Protein AF-A0A7X9UK54-F1 (afdb_monomer_lite)

pLDDT: mean 81.92, std 9.59, range [40.41, 93.5]

Secondary structure (DSSP, 8-state):
--TT-HHHHHHHHHHHHIIIIIS-HHHHT--HHHHHHHHHHHHHHHHHHHHHHHHHHHHHHH-----HHHHHHHHHHHHHHHHHHHHHHHHHHHHHHHH-STTGGG--S-TTS--HHHHHHHHHHHHHHHHHHTT--GGGHHHHHHHHHHHHHHHHHHHHHHHHHHHHHHHHHHHHHHTTT--TT-HHHHHHHHHHHHHHHHHHHHHHHHHHHHHTHHHHHHHHHHHHHHHHHTS---

Structure (mmCIF, N/CA/C/O backbone):
data_AF-A0A7X9UK54-F1
#
_entry.id   AF-A0A7X9UK54-F1
#
loop_
_atom_site.group_PDB
_atom_site.id
_atom_site.type_symbol
_atom_site.label_atom_id
_atom_site.label_alt_id
_atom_site.label_comp_id
_atom_site.label_asym_id
_atom_site.label_entity_id
_atom_site.label_seq_id
_atom_site.pdbx_PDB_ins_code
_atom_site.Cartn_x
_atom_site.Cartn_y
_atom_site.Cartn_z
_atom_site.occupancy
_atom_site.B_iso_or_equiv
_atom_site.auth_seq_id
_atom_site.auth_comp_id
_atom_site.auth_asym_id
_atom_site.auth_atom_id
_atom_site.pdbx_PDB_model_num
ATOM 1 N N . MET A 1 1 ? -28.550 -16.856 11.536 1.00 41.31 1 MET A N 1
ATOM 2 C CA . MET A 1 1 ? -29.271 -15.587 11.774 1.00 41.31 1 MET A CA 1
ATOM 3 C C . MET A 1 1 ? -28.917 -14.644 10.618 1.00 41.31 1 MET A C 1
ATOM 5 O O . MET A 1 1 ? -27.768 -14.648 10.208 1.00 41.31 1 MET A O 1
ATOM 9 N N . TYR A 1 2 ? -29.916 -14.026 9.977 1.00 40.41 2 TYR A N 1
ATOM 10 C CA . TYR A 1 2 ? -29.939 -13.382 8.641 1.00 40.41 2 TYR A CA 1
ATOM 11 C C . TYR A 1 2 ? -28.612 -12.881 8.009 1.00 40.41 2 TYR A C 1
ATOM 13 O O . TYR A 1 2 ? -28.306 -11.696 8.053 1.00 40.41 2 TYR A O 1
ATOM 21 N N . ARG A 1 3 ? -27.905 -13.753 7.268 1.00 49.91 3 ARG A N 1
ATOM 22 C CA . ARG A 1 3 ? -26.695 -13.428 6.466 1.00 49.91 3 ARG A CA 1
ATOM 23 C C . ARG A 1 3 ? -26.946 -12.590 5.192 1.00 49.91 3 ARG A C 1
ATOM 25 O O . ARG A 1 3 ? -26.022 -12.363 4.416 1.00 49.91 3 ARG A O 1
ATOM 32 N N . HIS A 1 4 ? -28.186 -12.154 4.957 1.00 56.53 4 HIS A N 1
ATOM 33 C CA . HIS A 1 4 ? -28.612 -11.485 3.718 1.00 56.53 4 HIS A CA 1
ATOM 34 C C . HIS A 1 4 ? -29.601 -10.329 3.943 1.00 56.53 4 HIS A C 1
ATOM 36 O O . HIS A 1 4 ? -30.290 -9.926 3.007 1.00 56.53 4 HIS A O 1
ATOM 42 N N . SER A 1 5 ? -29.715 -9.794 5.163 1.00 72.00 5 SER A N 1
ATOM 43 C CA . SER A 1 5 ? -30.565 -8.617 5.364 1.00 72.00 5 SER A CA 1
ATOM 44 C C . SER A 1 5 ? -29.918 -7.383 4.724 1.00 72.00 5 SER A C 1
ATOM 46 O O . SER A 1 5 ? -28.695 -7.226 4.705 1.00 72.00 5 SER A O 1
ATOM 48 N N . VAL A 1 6 ? -30.745 -6.472 4.210 1.00 77.19 6 VAL A N 1
ATOM 49 C CA . VAL A 1 6 ? -30.287 -5.180 3.666 1.00 77.19 6 VAL A CA 1
ATOM 50 C C . VAL A 1 6 ? -29.479 -4.398 4.712 1.00 77.19 6 VAL A C 1
ATOM 52 O O . VAL A 1 6 ? -28.533 -3.694 4.369 1.00 77.19 6 VAL A O 1
ATOM 55 N N . GLN A 1 7 ? -29.813 -4.563 5.994 1.00 79.38 7 GLN A N 1
ATOM 56 C CA . GLN A 1 7 ? -29.104 -3.944 7.113 1.00 79.38 7 GLN A CA 1
ATOM 57 C C . GLN A 1 7 ? -27.669 -4.466 7.256 1.00 79.38 7 GLN A C 1
ATOM 59 O O . GLN A 1 7 ? -26.757 -3.660 7.410 1.00 79.38 7 GLN A O 1
ATOM 64 N N . ASP A 1 8 ? -27.445 -5.776 7.119 1.00 79.19 8 ASP A N 1
ATOM 65 C CA . ASP A 1 8 ? -26.104 -6.374 7.177 1.00 79.19 8 ASP A CA 1
ATOM 66 C C . ASP A 1 8 ? -25.226 -5.909 5.999 1.00 79.19 8 ASP A C 1
ATOM 68 O O . ASP A 1 8 ? -24.064 -5.536 6.168 1.00 79.19 8 ASP A O 1
ATOM 72 N N . GLN A 1 9 ? -25.795 -5.819 4.792 1.00 83.75 9 GLN A N 1
ATOM 73 C CA . GLN A 1 9 ? -25.072 -5.258 3.643 1.00 83.75 9 GLN A CA 1
ATOM 74 C C . GLN A 1 9 ? -24.749 -3.769 3.817 1.00 83.75 9 GLN A C 1
ATOM 76 O O . GLN A 1 9 ? -23.658 -3.326 3.444 1.00 83.75 9 GLN A O 1
ATOM 81 N N . LYS A 1 10 ? -25.676 -2.995 4.392 1.00 86.25 10 LYS A N 1
ATOM 82 C CA . LYS A 1 10 ? -25.471 -1.573 4.679 1.00 86.25 10 LYS A CA 1
ATOM 83 C C . LYS A 1 10 ? -24.355 -1.377 5.705 1.00 86.25 10 LYS A C 1
ATOM 85 O O . LYS A 1 10 ? -23.446 -0.595 5.444 1.00 86.25 10 LYS A O 1
ATOM 90 N N . LEU A 1 11 ? -24.362 -2.156 6.786 1.00 87.50 11 LEU A N 1
ATOM 91 C CA . LEU A 1 11 ? -23.310 -2.162 7.802 1.00 87.50 11 LEU A CA 1
ATOM 92 C C . LEU A 1 11 ? -21.941 -2.475 7.188 1.00 87.50 11 LEU A C 1
ATOM 94 O O . LEU A 1 11 ? -20.978 -1.737 7.387 1.00 87.50 11 LEU A O 1
ATOM 98 N N . LYS A 1 12 ? -21.858 -3.535 6.374 1.00 87.94 12 LYS A N 1
ATOM 99 C CA . LYS A 1 12 ? -20.608 -3.927 5.711 1.00 87.94 12 LYS A CA 1
ATOM 100 C C . LYS A 1 12 ? -20.056 -2.832 4.798 1.00 87.94 12 LYS A C 1
ATOM 102 O O . LYS A 1 12 ? -18.840 -2.637 4.710 1.00 87.94 12 LYS A O 1
ATOM 107 N N . LYS A 1 13 ? -20.946 -2.125 4.098 1.00 89.69 13 LYS A N 1
ATOM 108 C CA . LYS A 1 13 ? -20.587 -0.994 3.239 1.00 89.69 13 LYS A CA 1
ATOM 109 C C . LYS A 1 13 ? -20.117 0.209 4.058 1.00 89.69 13 LYS A C 1
ATOM 111 O O . LYS A 1 13 ? -19.127 0.831 3.688 1.00 89.69 13 LYS A O 1
ATOM 116 N N . GLU A 1 14 ? -20.789 0.519 5.162 1.00 90.38 14 GLU A N 1
ATOM 117 C CA . GLU A 1 14 ? -20.420 1.632 6.044 1.00 90.38 14 GLU A CA 1
ATOM 118 C C . GLU A 1 14 ? -19.070 1.398 6.730 1.00 90.38 14 GLU A C 1
ATOM 120 O O . GLU A 1 14 ? -18.219 2.282 6.695 1.00 90.38 14 GLU A O 1
ATOM 125 N N . LEU A 1 15 ? -18.803 0.189 7.234 1.00 90.00 15 LEU A N 1
ATOM 126 C CA . LEU A 1 15 ? -17.490 -0.165 7.788 1.00 90.00 15 LEU A CA 1
ATOM 127 C C . LEU A 1 15 ? -16.367 -0.015 6.755 1.00 90.00 15 LEU A C 1
ATOM 129 O O . LEU A 1 15 ? -15.301 0.521 7.059 1.00 90.00 15 LEU A O 1
ATOM 133 N N . TYR A 1 16 ? -16.609 -0.449 5.514 1.00 90.38 16 TYR A N 1
ATOM 134 C CA . TYR A 1 16 ? -15.643 -0.274 4.430 1.00 90.38 16 TYR A CA 1
ATOM 135 C C . TYR A 1 16 ? -15.375 1.208 4.147 1.00 90.38 16 TYR A C 1
ATOM 137 O O . TYR A 1 16 ? -14.219 1.615 4.021 1.00 90.38 16 TYR A O 1
ATOM 145 N N . LYS A 1 17 ? -16.437 2.016 4.095 1.00 90.56 17 LYS A N 1
ATOM 146 C CA . LYS A 1 17 ? -16.351 3.459 3.878 1.00 90.56 17 LYS A CA 1
ATOM 147 C C . LYS A 1 17 ? -15.541 4.151 4.977 1.00 90.56 17 LYS A C 1
ATOM 149 O O . LYS A 1 17 ? -14.597 4.874 4.666 1.00 90.56 17 LYS A O 1
ATOM 154 N N . ILE A 1 18 ? -15.830 3.859 6.245 1.00 90.00 18 ILE A N 1
ATOM 155 C CA . ILE A 1 18 ? -15.109 4.433 7.389 1.00 90.00 18 ILE A CA 1
ATOM 156 C C . ILE A 1 18 ? -13.609 4.141 7.270 1.00 90.00 18 ILE A C 1
ATOM 158 O O . ILE A 1 18 ? -12.784 5.050 7.333 1.00 90.00 18 ILE A O 1
ATOM 162 N N . CYS A 1 19 ? -13.229 2.883 7.031 1.00 87.06 19 CYS A N 1
ATOM 163 C CA . CYS A 1 19 ? -11.818 2.508 6.995 1.00 87.06 19 CYS A CA 1
ATOM 164 C C . CYS A 1 19 ? -11.064 3.013 5.756 1.00 87.06 19 CYS A C 1
ATOM 166 O O . CYS A 1 19 ? -9.884 3.348 5.874 1.00 87.06 19 CYS A O 1
ATOM 168 N N . PHE A 1 20 ? -11.694 3.040 4.577 1.00 87.50 20 PHE A N 1
ATOM 169 C CA . PHE A 1 20 ? -10.975 3.206 3.305 1.00 87.50 20 PHE A CA 1
ATOM 170 C C . PHE A 1 20 ? -11.360 4.441 2.486 1.00 87.50 20 PHE A C 1
ATOM 172 O O . PHE A 1 20 ? -10.602 4.796 1.586 1.00 87.50 20 PHE A O 1
ATOM 179 N N . GLU A 1 21 ? -12.461 5.120 2.805 1.00 85.12 21 GLU A N 1
ATOM 180 C CA . GLU A 1 21 ? -12.861 6.387 2.171 1.00 85.12 21 GLU A CA 1
ATOM 181 C C . GLU A 1 21 ? -12.714 7.567 3.143 1.00 85.12 21 GLU A C 1
ATOM 183 O O . GLU A 1 21 ? -12.146 8.597 2.782 1.00 85.12 21 GLU A O 1
ATOM 188 N N . ASP A 1 22 ? -13.143 7.407 4.398 1.00 85.12 22 ASP A N 1
ATOM 189 C CA . ASP A 1 22 ? -13.098 8.490 5.388 1.00 85.12 22 ASP A CA 1
ATOM 190 C C . ASP A 1 22 ? -11.721 8.564 6.083 1.00 85.12 22 ASP A C 1
ATOM 192 O O . ASP A 1 22 ? -11.147 9.646 6.264 1.00 85.12 22 ASP A O 1
ATOM 196 N N . VAL A 1 23 ? -11.137 7.406 6.420 1.00 84.44 23 VAL A N 1
ATOM 197 C CA . VAL A 1 23 ? -9.811 7.266 7.060 1.00 84.44 23 VAL A CA 1
ATOM 198 C C . VAL A 1 23 ? -8.757 6.850 6.040 1.00 84.44 23 VAL A C 1
ATOM 200 O O . VAL A 1 23 ? -8.176 5.758 6.081 1.00 84.44 23 VAL A O 1
ATOM 203 N N . THR A 1 24 ? -8.485 7.744 5.093 1.00 82.69 24 THR A N 1
ATOM 204 C CA . THR A 1 24 ? -7.372 7.560 4.158 1.00 82.69 24 THR A CA 1
ATOM 205 C C . THR A 1 24 ? -6.062 8.093 4.728 1.00 82.69 24 THR A C 1
ATOM 207 O O . THR A 1 24 ? -6.028 8.961 5.604 1.00 82.69 24 THR A O 1
ATOM 210 N N . LEU A 1 25 ? -4.952 7.585 4.187 1.00 82.62 25 LEU A N 1
ATOM 211 C CA . LEU A 1 25 ? -3.613 8.052 4.535 1.00 82.62 25 LEU A CA 1
ATOM 212 C C . LEU A 1 25 ? -3.461 9.558 4.268 1.00 82.62 25 LEU A C 1
ATOM 214 O O . LEU A 1 25 ? -2.943 10.282 5.117 1.00 82.62 25 LEU A O 1
ATOM 218 N N . GLN A 1 26 ? -3.973 10.026 3.128 1.00 80.56 26 GLN A N 1
ATOM 219 C CA . GLN A 1 26 ? -3.946 11.435 2.741 1.00 80.56 26 GLN A CA 1
ATOM 220 C C . GLN A 1 26 ? -4.772 12.309 3.689 1.00 80.56 26 GLN A C 1
ATOM 222 O O . GLN A 1 26 ? -4.314 13.375 4.081 1.00 80.56 26 GLN A O 1
ATOM 227 N N . ASN A 1 27 ? -5.943 11.837 4.122 1.00 82.50 27 ASN A N 1
ATOM 228 C CA . ASN A 1 27 ? -6.835 12.629 4.970 1.00 82.50 27 ASN A CA 1
ATOM 229 C C . ASN A 1 27 ? -6.379 12.700 6.434 1.00 82.50 27 ASN A C 1
ATOM 231 O O . ASN A 1 27 ? -6.688 13.676 7.117 1.00 82.50 27 ASN A O 1
ATOM 235 N N . LYS A 1 28 ? -5.709 11.657 6.945 1.00 86.75 28 LYS A N 1
ATOM 236 C CA . LYS A 1 28 ? -5.426 11.517 8.387 1.00 86.75 28 LYS A CA 1
ATOM 237 C C . LYS A 1 28 ? -3.955 11.595 8.765 1.00 86.75 28 LYS A C 1
ATOM 239 O O . LYS A 1 28 ? -3.649 12.059 9.858 1.00 86.75 28 LYS A O 1
ATOM 244 N N . LEU A 1 29 ? -3.043 11.146 7.903 1.00 85.00 29 LEU A N 1
ATOM 245 C CA . LEU A 1 29 ? -1.609 11.148 8.213 1.00 85.00 29 LEU A CA 1
ATOM 246 C C . LEU A 1 29 ? -0.837 12.255 7.496 1.00 85.00 29 LEU A C 1
ATOM 248 O O . LEU A 1 29 ? 0.227 12.657 7.976 1.00 85.00 29 LEU A O 1
ATOM 252 N N . LEU A 1 30 ? -1.327 12.740 6.355 1.00 86.94 30 LEU A N 1
ATOM 253 C CA . LEU A 1 30 ? -0.664 13.799 5.603 1.00 86.94 30 LEU A CA 1
ATOM 254 C C . LEU A 1 30 ? -1.286 15.152 5.940 1.00 86.94 30 LEU A C 1
ATOM 256 O O . LEU A 1 30 ? -2.483 15.375 5.806 1.00 86.94 30 LEU A O 1
ATOM 260 N N . ASN A 1 31 ? -0.444 16.097 6.354 1.00 88.31 31 ASN A N 1
ATOM 261 C CA . ASN A 1 31 ? -0.850 17.496 6.403 1.00 88.31 31 ASN A CA 1
ATOM 262 C C . ASN A 1 31 ? -0.785 18.106 4.984 1.00 88.31 31 ASN A C 1
ATOM 264 O O . ASN A 1 31 ? -0.240 17.510 4.048 1.00 88.31 31 ASN A O 1
ATOM 268 N N . LYS A 1 32 ? -1.282 19.343 4.820 1.00 88.06 32 LYS A N 1
ATOM 269 C CA . LYS A 1 32 ? -1.225 20.053 3.527 1.00 88.06 32 LYS A CA 1
ATOM 270 C C . LYS A 1 32 ? 0.193 20.081 2.940 1.00 88.06 32 LYS A C 1
ATOM 272 O O . LYS A 1 32 ? 0.362 19.844 1.753 1.00 88.06 32 LYS A O 1
ATOM 277 N N . ARG A 1 33 ? 1.218 20.321 3.768 1.00 86.81 33 ARG A N 1
ATOM 278 C CA . ARG A 1 33 ? 2.624 20.380 3.322 1.00 86.81 33 ARG A CA 1
ATOM 279 C C . ARG A 1 33 ? 3.122 19.027 2.801 1.00 86.81 33 ARG A C 1
ATOM 281 O O . ARG A 1 33 ? 3.737 18.976 1.746 1.00 86.81 33 ARG A O 1
ATOM 288 N N . ALA A 1 34 ? 2.831 17.943 3.510 1.00 87.69 34 ALA A N 1
ATOM 289 C CA . ALA A 1 34 ? 3.192 16.582 3.136 1.00 87.69 34 ALA A CA 1
ATOM 290 C C . ALA A 1 34 ? 2.497 16.163 1.835 1.00 87.69 34 ALA A C 1
ATOM 292 O O . ALA A 1 34 ? 3.128 15.542 0.993 1.00 87.69 34 ALA A O 1
ATOM 293 N N . THR A 1 35 ? 1.242 16.576 1.641 1.00 88.62 35 THR A N 1
ATOM 294 C CA . THR A 1 35 ? 0.493 16.337 0.394 1.00 88.62 35 THR A CA 1
ATOM 295 C C . THR A 1 35 ? 1.149 17.048 -0.795 1.00 88.62 35 THR A C 1
ATOM 297 O O . THR A 1 35 ? 1.318 16.463 -1.860 1.00 88.62 35 THR A O 1
ATOM 300 N N . TRP A 1 36 ? 1.589 18.298 -0.607 1.00 90.88 36 TRP A N 1
ATOM 301 C CA . TRP A 1 36 ? 2.349 19.030 -1.626 1.00 90.88 36 TRP A CA 1
ATOM 302 C C . TRP A 1 36 ? 3.669 18.329 -1.981 1.00 90.88 36 TRP A C 1
ATOM 304 O O . TRP A 1 36 ? 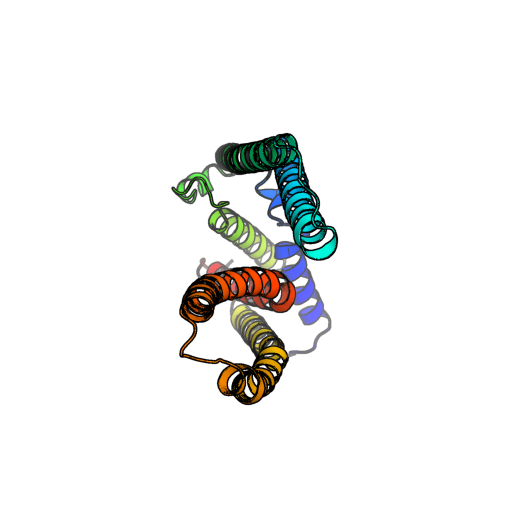3.966 18.149 -3.161 1.00 90.88 36 TRP A O 1
ATOM 314 N N . PHE A 1 37 ? 4.442 17.891 -0.982 1.00 90.00 37 PHE A N 1
ATOM 315 C CA . PHE A 1 37 ? 5.684 17.147 -1.222 1.00 90.00 37 PHE A CA 1
ATOM 316 C C . PHE A 1 37 ? 5.442 15.782 -1.878 1.00 90.00 37 PHE A C 1
ATOM 318 O O . PHE A 1 37 ? 6.210 15.394 -2.753 1.00 90.00 37 PHE A O 1
ATOM 325 N N . GLU A 1 38 ? 4.367 15.074 -1.517 1.00 88.75 38 GLU A N 1
ATOM 326 C CA . GLU A 1 38 ? 3.960 13.823 -2.167 1.00 88.75 38 GLU A CA 1
ATOM 327 C C . GLU A 1 38 ? 3.648 14.046 -3.652 1.00 88.75 38 GLU A C 1
ATOM 329 O O . GLU A 1 38 ? 4.118 13.286 -4.495 1.00 88.75 38 GLU A O 1
ATOM 334 N N . GLY A 1 39 ? 2.940 15.129 -3.989 1.00 87.62 39 GLY A N 1
ATOM 335 C CA . GLY A 1 39 ? 2.673 15.496 -5.380 1.00 87.62 39 GLY A CA 1
ATOM 336 C C . GLY A 1 39 ? 3.953 15.739 -6.185 1.00 87.62 39 GLY A C 1
ATOM 337 O O . GLY A 1 39 ? 4.116 15.178 -7.268 1.00 87.62 39 GLY A O 1
ATOM 338 N N . ILE A 1 40 ? 4.897 16.517 -5.641 1.00 90.50 40 ILE A N 1
ATOM 339 C CA . ILE A 1 40 ? 6.193 16.778 -6.296 1.00 90.50 40 ILE A CA 1
ATOM 340 C C . ILE A 1 40 ? 7.003 15.483 -6.437 1.00 90.50 40 ILE A C 1
ATOM 342 O O . ILE A 1 40 ? 7.595 15.239 -7.489 1.00 90.50 40 ILE A O 1
ATOM 346 N N . PHE A 1 41 ? 7.011 14.633 -5.408 1.00 89.06 41 PHE A N 1
ATOM 347 C CA . PHE A 1 41 ? 7.646 13.315 -5.444 1.00 89.06 41 PHE A CA 1
ATOM 348 C C . PHE A 1 41 ? 7.098 12.457 -6.592 1.00 89.06 41 PHE A C 1
ATOM 350 O O . PHE A 1 41 ? 7.872 11.982 -7.421 1.00 89.06 41 PHE A O 1
ATOM 357 N N . LEU A 1 42 ? 5.774 12.301 -6.683 1.00 88.81 42 LEU A N 1
ATOM 358 C CA . LEU A 1 42 ? 5.145 11.481 -7.719 1.00 88.81 42 LEU A CA 1
ATOM 359 C C . LEU A 1 42 ? 5.416 12.031 -9.123 1.00 88.81 42 LEU A C 1
ATOM 361 O O . LEU A 1 42 ? 5.762 11.266 -10.021 1.00 88.81 42 LEU A O 1
ATOM 365 N N . LEU A 1 43 ? 5.315 13.351 -9.308 1.00 90.38 43 LEU A N 1
ATOM 366 C CA . LEU A 1 43 ? 5.571 13.998 -10.597 1.00 90.38 43 LEU A CA 1
ATOM 367 C C . LEU A 1 43 ? 7.033 13.866 -11.033 1.00 90.38 43 LEU A C 1
ATOM 369 O O . LEU A 1 43 ? 7.300 13.508 -12.178 1.00 90.38 43 LEU A O 1
ATOM 373 N N . SER A 1 44 ? 7.981 14.125 -10.131 1.00 86.94 44 SER A N 1
ATOM 374 C CA . SER A 1 44 ? 9.415 14.017 -10.435 1.00 86.94 44 SER A CA 1
ATOM 375 C C . SER A 1 44 ? 9.839 12.576 -10.718 1.00 86.94 44 SER A C 1
ATOM 377 O O . SER A 1 44 ? 10.591 12.336 -11.663 1.00 86.94 44 SER A O 1
ATOM 379 N N . LEU A 1 45 ? 9.306 11.607 -9.968 1.00 85.06 45 LEU A N 1
ATOM 380 C CA . LEU A 1 45 ? 9.541 10.186 -10.211 1.00 85.06 45 LEU A CA 1
ATOM 381 C C . LEU A 1 45 ? 8.956 9.741 -11.559 1.00 85.06 45 LEU A C 1
ATOM 383 O O . LEU A 1 45 ? 9.653 9.095 -12.340 1.00 85.06 45 LEU A O 1
ATOM 387 N N . ALA A 1 46 ? 7.716 10.128 -11.870 1.00 83.50 46 ALA A N 1
ATOM 388 C CA . ALA A 1 46 ? 7.088 9.817 -13.151 1.00 83.50 46 ALA A CA 1
ATOM 389 C C . ALA A 1 46 ? 7.862 10.429 -14.327 1.00 83.50 46 ALA A C 1
ATOM 391 O O . ALA A 1 46 ? 8.159 9.729 -15.294 1.00 83.50 46 ALA A O 1
ATOM 392 N N . ALA A 1 47 ? 8.258 11.701 -14.224 1.00 86.44 47 ALA A N 1
ATOM 393 C CA . ALA A 1 47 ? 9.074 12.367 -15.235 1.00 86.44 47 ALA A CA 1
ATOM 394 C C . ALA A 1 47 ? 10.422 11.659 -15.441 1.00 86.44 47 ALA A C 1
ATOM 396 O O . ALA A 1 47 ? 10.834 11.446 -16.581 1.00 86.44 47 ALA A O 1
ATOM 397 N N . SER A 1 48 ? 11.081 11.228 -14.359 1.00 81.12 48 SER A N 1
ATOM 398 C CA . SER A 1 48 ? 12.330 10.465 -14.446 1.00 81.12 48 SER A CA 1
ATOM 399 C C . SER A 1 48 ? 12.144 9.119 -15.149 1.00 81.12 48 SER A C 1
ATOM 401 O O . SER A 1 48 ? 12.995 8.735 -15.947 1.00 81.12 48 SER A O 1
ATOM 403 N N . ILE A 1 49 ? 11.050 8.402 -14.876 1.00 80.81 49 ILE A N 1
ATOM 404 C CA . ILE A 1 49 ? 10.751 7.120 -15.529 1.00 80.81 49 ILE A CA 1
ATOM 405 C C . ILE A 1 49 ? 10.456 7.332 -17.016 1.00 80.81 49 ILE A C 1
ATOM 407 O O . ILE A 1 49 ? 10.968 6.594 -17.853 1.00 80.81 49 ILE A O 1
ATOM 411 N N . ILE A 1 50 ? 9.667 8.352 -17.361 1.00 82.69 50 ILE A N 1
ATOM 412 C CA . ILE A 1 50 ? 9.353 8.678 -18.757 1.00 82.69 50 ILE A CA 1
ATOM 413 C C . ILE A 1 50 ? 10.636 9.010 -19.522 1.00 82.69 50 ILE A C 1
ATOM 415 O O . ILE A 1 50 ? 10.852 8.471 -20.604 1.00 82.69 50 ILE A O 1
ATOM 419 N N . LEU A 1 51 ? 11.516 9.839 -18.950 1.00 82.81 51 LEU A N 1
ATOM 420 C CA . LEU A 1 51 ? 12.807 10.158 -19.561 1.00 82.81 51 LEU A CA 1
ATOM 421 C C . LEU A 1 51 ? 13.673 8.911 -19.754 1.00 82.81 51 LEU A C 1
ATOM 423 O O . LEU A 1 51 ? 14.273 8.762 -20.816 1.00 82.81 51 LEU A O 1
ATOM 427 N N . LEU A 1 52 ? 13.697 7.997 -18.779 1.00 79.75 52 LEU A N 1
ATOM 428 C CA . LEU A 1 52 ? 14.406 6.723 -18.896 1.00 79.75 52 LEU A CA 1
ATOM 429 C C . LEU A 1 52 ? 13.887 5.907 -20.085 1.00 79.75 52 LEU A C 1
ATOM 431 O O . LEU A 1 52 ? 14.673 5.497 -20.936 1.00 79.75 52 LEU A O 1
ATOM 435 N N . VAL A 1 53 ? 12.569 5.731 -20.190 1.00 78.62 53 VAL A N 1
ATOM 436 C CA . VAL A 1 53 ? 11.949 4.968 -21.282 1.00 78.62 53 VAL A CA 1
ATOM 437 C C . VAL A 1 53 ? 12.216 5.624 -22.637 1.00 78.62 53 VAL A C 1
ATOM 439 O O . VAL A 1 53 ? 12.663 4.948 -23.560 1.00 78.62 53 VAL A O 1
ATOM 442 N N . VAL A 1 54 ? 12.007 6.938 -22.757 1.00 82.62 54 VAL A N 1
ATOM 443 C CA . VAL A 1 54 ? 12.242 7.679 -24.007 1.00 82.62 54 VAL A CA 1
ATOM 444 C C . VAL A 1 54 ? 13.708 7.592 -24.424 1.00 82.62 54 VAL A C 1
ATOM 446 O O . VAL A 1 54 ? 13.993 7.311 -25.585 1.00 82.62 54 VAL A O 1
ATOM 449 N N . SER A 1 55 ? 14.641 7.768 -23.485 1.00 77.56 55 SER A N 1
ATOM 450 C CA . SER A 1 55 ? 16.075 7.649 -23.767 1.00 77.56 55 SER A CA 1
ATOM 451 C C . SER A 1 55 ? 16.458 6.247 -24.250 1.00 77.56 55 SER A C 1
ATOM 453 O O . SER A 1 55 ? 17.185 6.121 -25.233 1.00 77.56 55 SER A O 1
ATOM 455 N N . GLY A 1 56 ? 15.903 5.198 -23.632 1.00 73.19 56 GLY A N 1
ATOM 456 C CA . GLY A 1 56 ? 16.126 3.815 -24.049 1.00 73.19 56 GLY A CA 1
ATOM 457 C C . GLY A 1 56 ? 15.603 3.534 -25.458 1.00 73.19 56 GLY A C 1
ATOM 458 O O . GLY A 1 56 ? 16.288 2.884 -26.241 1.00 73.19 56 GLY A O 1
ATOM 459 N N . VAL A 1 57 ? 14.432 4.072 -25.813 1.00 77.38 57 VAL A N 1
ATOM 460 C CA . VAL A 1 57 ? 13.863 3.943 -27.164 1.00 77.38 57 VAL A CA 1
ATOM 461 C C . VAL A 1 57 ? 14.711 4.690 -28.201 1.00 77.38 57 VAL A C 1
ATOM 463 O O . VAL A 1 57 ? 14.999 4.134 -29.258 1.00 77.38 57 VAL A O 1
ATOM 466 N N . LEU A 1 58 ? 15.150 5.919 -27.907 1.00 78.38 58 LEU A N 1
ATOM 467 C CA . LEU A 1 58 ? 15.991 6.714 -28.815 1.00 78.38 58 LEU A CA 1
ATOM 468 C C . LEU A 1 58 ? 17.345 6.049 -29.095 1.00 78.38 58 LEU A C 1
ATOM 470 O O . LEU A 1 58 ? 17.780 6.007 -30.245 1.00 78.38 58 LEU A O 1
ATOM 474 N N . ILE A 1 59 ? 17.981 5.479 -28.069 1.00 78.25 59 ILE A N 1
ATOM 475 C CA . ILE A 1 59 ? 19.228 4.726 -28.239 1.00 78.25 59 ILE A CA 1
ATOM 476 C C . ILE A 1 59 ? 18.970 3.443 -29.042 1.00 78.25 59 ILE A C 1
ATOM 478 O O . ILE A 1 59 ? 19.660 3.190 -30.023 1.00 78.25 59 ILE A O 1
ATOM 482 N N . ALA A 1 60 ? 17.964 2.649 -28.661 1.00 74.69 60 ALA A N 1
ATOM 483 C CA . ALA A 1 60 ? 17.749 1.319 -29.231 1.00 74.69 60 ALA A CA 1
ATOM 484 C C . ALA A 1 60 ? 17.239 1.327 -30.682 1.00 74.69 60 ALA A C 1
ATOM 486 O O . ALA A 1 60 ? 17.607 0.447 -31.455 1.00 74.69 60 ALA A O 1
ATOM 487 N N . PHE A 1 61 ? 16.385 2.287 -31.055 1.00 79.50 61 PHE A N 1
ATOM 488 C CA . PHE A 1 61 ? 15.736 2.310 -32.374 1.00 79.50 61 PHE A CA 1
ATOM 489 C C . PHE A 1 61 ? 16.296 3.366 -33.323 1.00 79.50 61 PHE A C 1
ATOM 491 O O . PHE A 1 61 ? 16.224 3.185 -34.537 1.00 79.50 61 PHE A O 1
ATOM 498 N N . TRP A 1 62 ? 16.845 4.459 -32.791 1.00 80.81 62 TRP A N 1
ATOM 499 C CA . TRP A 1 62 ? 17.317 5.587 -33.593 1.00 80.81 62 TRP A CA 1
ATOM 500 C C . TRP A 1 62 ? 18.824 5.829 -33.496 1.00 80.81 62 TRP A C 1
ATOM 502 O O . TRP A 1 62 ? 19.304 6.777 -34.115 1.00 80.81 62 TRP A O 1
ATOM 512 N N . ASN A 1 63 ? 19.572 4.991 -32.761 1.00 78.19 63 ASN A N 1
ATOM 513 C CA . ASN A 1 63 ? 21.033 5.077 -32.625 1.00 78.19 63 ASN A CA 1
ATOM 514 C C . ASN A 1 63 ? 21.513 6.515 -32.339 1.00 78.19 63 ASN A C 1
ATOM 516 O O . ASN A 1 63 ? 22.483 7.008 -32.911 1.00 78.19 63 ASN A O 1
ATOM 520 N N . THR A 1 64 ? 20.751 7.229 -31.506 1.00 78.62 64 THR A N 1
ATOM 521 C CA . THR A 1 64 ? 20.968 8.652 -31.244 1.00 78.62 64 THR A CA 1
ATOM 522 C C . THR A 1 64 ? 21.911 8.839 -30.064 1.00 78.62 64 THR A C 1
ATOM 524 O O . THR A 1 64 ? 21.632 8.353 -28.966 1.00 78.62 64 THR A O 1
ATOM 527 N N . ASP A 1 65 ? 22.975 9.617 -30.260 1.00 77.88 65 ASP A N 1
ATOM 528 C CA . ASP A 1 65 ? 23.833 10.068 -29.167 1.00 77.88 65 ASP A CA 1
ATOM 529 C C . ASP A 1 65 ? 23.092 11.105 -28.314 1.00 77.88 65 ASP A C 1
ATOM 531 O O . ASP A 1 65 ? 22.811 12.231 -28.738 1.00 77.88 65 ASP A O 1
ATOM 535 N N . LEU A 1 66 ? 22.743 10.719 -27.088 1.00 76.06 66 LEU A N 1
ATOM 536 C CA . LEU A 1 66 ? 22.073 11.609 -26.147 1.00 76.06 66 LEU A CA 1
ATOM 537 C C . LEU A 1 66 ? 23.075 12.566 -25.501 1.00 76.06 66 LEU A C 1
ATOM 539 O O . LEU A 1 66 ? 24.133 12.167 -25.017 1.00 76.06 66 LEU A O 1
ATOM 543 N N . SER A 1 67 ? 22.694 13.842 -25.415 1.00 81.69 67 SER A N 1
ATOM 544 C CA . SER A 1 67 ? 23.467 14.838 -24.672 1.00 81.69 67 SER A CA 1
ATOM 545 C C . SER A 1 67 ? 23.638 14.419 -23.201 1.00 81.69 67 SER A C 1
ATOM 547 O O . SER A 1 67 ? 22.655 14.002 -22.579 1.00 81.69 67 SER A O 1
ATOM 549 N N . PRO A 1 68 ? 24.819 14.629 -22.583 1.00 79.12 68 PRO A N 1
ATOM 550 C CA . PRO A 1 68 ? 25.043 14.395 -21.152 1.00 79.12 68 PRO A CA 1
ATOM 551 C C . PRO A 1 68 ? 24.025 15.092 -20.232 1.00 79.12 68 PRO A C 1
ATOM 553 O O . PRO A 1 68 ? 23.765 14.630 -19.120 1.00 79.12 68 PRO A O 1
ATOM 556 N N . MET A 1 69 ? 23.396 16.175 -20.707 1.00 77.38 69 MET A N 1
ATOM 557 C CA . MET A 1 69 ? 22.330 16.882 -19.990 1.00 77.38 69 MET A CA 1
ATOM 558 C C . MET A 1 69 ? 21.112 15.993 -19.689 1.00 77.38 69 MET A C 1
ATOM 560 O O . MET A 1 69 ? 20.449 16.203 -18.674 1.00 77.38 69 MET A O 1
ATOM 564 N N . TYR A 1 70 ? 20.836 14.964 -20.500 1.00 78.12 70 TYR A N 1
ATOM 565 C CA . TYR A 1 70 ? 19.781 13.982 -20.212 1.00 78.12 70 TYR A CA 1
ATOM 566 C C . TYR A 1 70 ? 20.085 13.162 -18.952 1.00 78.12 70 TYR A C 1
ATOM 568 O O . TYR A 1 70 ? 19.210 12.964 -18.110 1.00 78.12 70 TYR A O 1
ATOM 576 N N . GLY A 1 71 ? 21.337 12.727 -18.783 1.00 76.56 71 GLY A N 1
ATOM 577 C CA . GLY A 1 71 ? 21.761 12.009 -17.580 1.00 76.56 71 GLY A CA 1
ATOM 578 C C . GLY A 1 71 ? 21.682 12.896 -16.337 1.00 76.56 71 GLY A C 1
ATOM 579 O O . GLY A 1 71 ? 21.119 12.495 -15.319 1.00 76.56 71 GLY A O 1
ATOM 580 N N . ILE A 1 72 ? 22.172 14.136 -16.442 1.00 80.62 72 ILE A N 1
ATOM 581 C CA . ILE A 1 72 ? 22.153 15.109 -15.338 1.00 80.62 72 ILE A CA 1
ATOM 582 C C . ILE A 1 72 ? 20.714 15.423 -14.906 1.00 80.62 72 ILE A C 1
ATOM 584 O O . ILE A 1 72 ? 20.418 15.429 -13.711 1.00 80.62 72 ILE A O 1
ATOM 588 N N . THR A 1 73 ? 19.804 15.645 -15.857 1.00 84.44 73 THR A N 1
ATOM 589 C CA . THR A 1 73 ? 18.391 15.936 -15.560 1.00 84.44 73 THR A CA 1
ATOM 590 C C . THR A 1 73 ? 17.674 14.750 -14.916 1.00 84.44 73 THR A C 1
ATOM 592 O O . THR A 1 73 ? 16.948 14.955 -13.943 1.00 84.44 73 THR A O 1
ATOM 595 N N . MET A 1 74 ? 17.918 13.513 -15.365 1.00 82.00 74 MET A N 1
ATOM 596 C CA . MET A 1 74 ? 17.378 12.322 -14.696 1.00 82.00 74 MET A CA 1
ATOM 597 C C . MET A 1 74 ? 17.872 12.190 -13.253 1.00 82.00 74 MET A C 1
ATOM 599 O O . MET A 1 74 ? 17.064 12.002 -12.343 1.00 82.00 74 MET A O 1
ATOM 603 N N . VAL A 1 75 ? 19.181 12.331 -13.019 1.00 83.31 75 VAL A N 1
ATOM 604 C CA . VAL A 1 75 ? 19.744 12.250 -11.661 1.00 83.31 75 VAL A CA 1
ATOM 605 C C . VAL A 1 75 ? 19.176 13.360 -10.776 1.00 83.31 75 VAL A C 1
ATOM 607 O O . VAL A 1 75 ? 18.778 13.093 -9.643 1.00 83.31 75 VAL A O 1
ATOM 610 N N . ALA A 1 76 ? 19.063 14.587 -11.290 1.00 87.94 76 ALA A N 1
ATOM 611 C CA . ALA A 1 76 ? 18.467 15.700 -10.555 1.00 87.94 76 ALA A CA 1
ATOM 612 C C . ALA A 1 76 ? 17.007 15.417 -10.162 1.00 87.94 76 ALA A C 1
ATOM 614 O O . ALA A 1 76 ? 16.635 15.623 -9.006 1.00 87.94 76 ALA A O 1
ATOM 615 N N . LEU A 1 77 ? 16.189 14.889 -11.080 1.00 87.31 77 LEU A N 1
ATOM 616 C CA . LEU A 1 77 ? 14.798 14.517 -10.799 1.00 87.31 77 LEU A CA 1
ATOM 617 C C . LEU A 1 77 ? 14.693 13.394 -9.761 1.00 87.31 77 LEU A C 1
ATOM 619 O O . LEU A 1 77 ? 13.844 13.471 -8.872 1.00 87.31 77 LEU A O 1
ATOM 623 N N . LEU A 1 78 ? 15.573 12.390 -9.817 1.00 82.94 78 LEU A N 1
ATOM 624 C CA . LEU A 1 78 ? 15.637 11.330 -8.806 1.00 82.94 78 LEU A CA 1
ATOM 625 C C . LEU A 1 78 ? 16.006 11.878 -7.424 1.00 82.94 78 LEU A C 1
ATOM 627 O O . LEU A 1 78 ? 15.381 11.508 -6.431 1.00 82.94 78 LEU A O 1
ATOM 631 N N . VAL A 1 79 ? 16.979 12.789 -7.346 1.00 88.88 79 VAL A N 1
ATOM 632 C CA . VAL A 1 79 ? 17.364 13.434 -6.082 1.00 88.88 79 VAL A CA 1
ATOM 633 C C . VAL A 1 79 ? 16.213 14.278 -5.531 1.00 88.88 79 VAL A C 1
ATOM 635 O O . VAL A 1 79 ? 15.901 14.178 -4.345 1.00 88.88 79 VAL A O 1
ATOM 638 N N . ILE A 1 80 ? 15.533 15.059 -6.379 1.00 92.25 80 ILE A N 1
ATOM 639 C CA . ILE A 1 80 ? 14.347 15.838 -5.989 1.00 92.25 80 ILE A CA 1
ATOM 640 C C . ILE A 1 80 ? 13.251 14.913 -5.450 1.00 92.25 80 ILE A C 1
ATOM 642 O O . ILE A 1 80 ? 12.695 15.18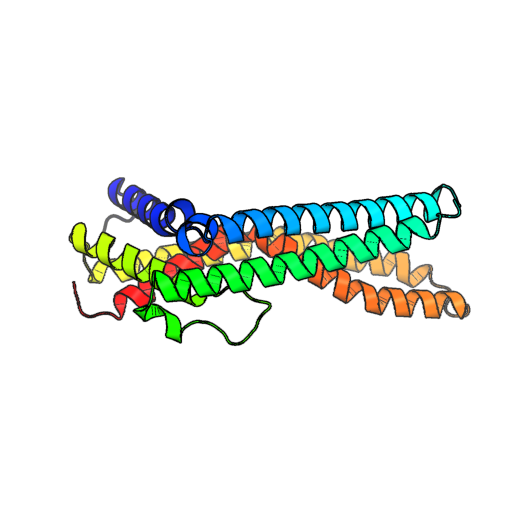5 -4.385 1.00 92.25 80 ILE A O 1
ATOM 646 N N . SER A 1 81 ? 12.982 13.806 -6.145 1.00 87.62 81 SER A N 1
ATOM 647 C CA . SER A 1 81 ? 12.018 12.782 -5.738 1.00 87.62 81 SER A CA 1
ATOM 648 C C . SER A 1 81 ? 12.351 12.217 -4.351 1.00 87.62 81 SER A C 1
ATOM 650 O O . SER A 1 81 ? 11.522 12.278 -3.440 1.00 87.62 81 SER A O 1
ATOM 652 N N . LEU A 1 82 ? 13.592 11.772 -4.128 1.00 88.19 82 LEU A N 1
ATOM 653 C CA . LEU A 1 82 ? 14.035 11.240 -2.834 1.00 88.19 82 LEU A CA 1
ATOM 654 C C . LEU A 1 82 ? 13.930 12.275 -1.705 1.00 88.19 82 LEU A C 1
ATOM 656 O O . LEU A 1 82 ? 13.430 11.963 -0.621 1.00 88.19 82 LEU A O 1
ATOM 660 N N . CYS A 1 83 ? 14.352 13.516 -1.953 1.00 92.56 83 CYS A N 1
ATOM 661 C CA . CYS A 1 83 ? 14.233 14.609 -0.989 1.00 92.56 83 CYS A CA 1
ATOM 662 C C . 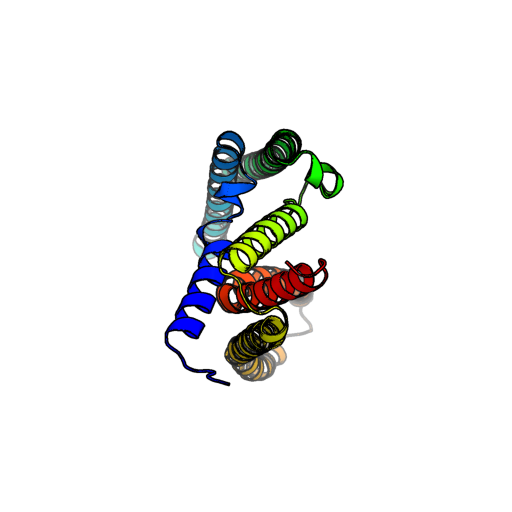CYS A 1 83 ? 12.768 14.897 -0.633 1.00 92.56 83 CYS A C 1
ATOM 664 O O . CYS A 1 83 ? 12.439 15.043 0.546 1.00 92.56 83 CYS A O 1
ATOM 666 N N . CYS A 1 84 ? 11.878 14.929 -1.628 1.00 91.50 84 CYS A N 1
ATOM 667 C CA . CYS A 1 84 ? 10.449 15.144 -1.412 1.00 91.50 84 CYS A CA 1
ATOM 668 C C . CYS A 1 84 ? 9.809 13.979 -0.653 1.00 91.50 84 CYS A C 1
ATOM 670 O O . CYS A 1 84 ? 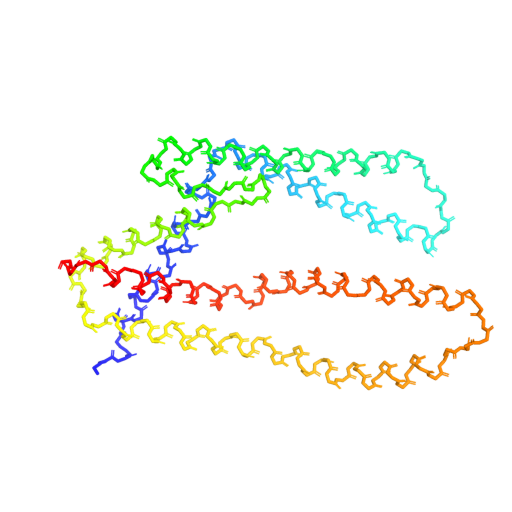9.052 14.220 0.280 1.00 91.50 84 CYS A O 1
ATOM 672 N N . MET A 1 85 ? 10.169 12.729 -0.958 1.00 91.50 85 MET A N 1
ATOM 673 C CA . MET A 1 85 ? 9.710 11.555 -0.210 1.00 91.50 85 MET A CA 1
ATOM 674 C C . MET A 1 85 ? 10.087 11.652 1.277 1.00 91.50 85 MET A C 1
ATOM 676 O O . MET A 1 85 ? 9.240 11.466 2.156 1.00 91.50 85 MET A O 1
ATOM 680 N N . LEU A 1 86 ? 11.348 11.984 1.575 1.00 91.25 86 LEU A N 1
ATOM 681 C CA . LEU A 1 86 ? 11.813 12.175 2.951 1.00 91.25 86 LEU A CA 1
ATOM 682 C C . LEU A 1 86 ? 11.087 13.340 3.641 1.00 91.25 86 LEU A C 1
ATOM 684 O O . LEU A 1 86 ? 10.715 13.225 4.813 1.00 91.25 86 LEU A O 1
ATOM 688 N N . ALA A 1 87 ? 10.846 14.439 2.922 1.00 90.75 87 ALA A N 1
ATOM 689 C CA . ALA A 1 87 ? 10.093 15.584 3.426 1.00 90.75 87 ALA A CA 1
ATOM 690 C C . ALA A 1 87 ? 8.628 15.225 3.732 1.00 90.75 87 ALA A C 1
ATOM 692 O O . ALA A 1 87 ? 8.125 15.601 4.794 1.00 90.75 87 ALA A O 1
ATOM 693 N N . THR A 1 88 ? 7.967 14.442 2.875 1.00 91.06 88 THR A N 1
ATOM 694 C CA . THR A 1 88 ? 6.607 13.927 3.093 1.00 91.06 88 THR A CA 1
ATOM 695 C C . THR A 1 88 ? 6.535 13.097 4.368 1.00 91.06 88 THR A C 1
ATOM 697 O O . THR A 1 88 ? 5.692 13.360 5.226 1.00 91.06 88 THR A O 1
ATOM 700 N N . ILE A 1 89 ? 7.454 12.143 4.544 1.00 89.50 89 ILE A N 1
ATOM 701 C CA . ILE A 1 89 ? 7.480 11.265 5.724 1.00 89.50 89 ILE A CA 1
ATOM 702 C C . ILE A 1 89 ? 7.763 12.073 6.994 1.00 89.50 89 ILE A C 1
ATOM 704 O O . ILE A 1 89 ? 7.077 11.911 8.004 1.00 89.50 89 ILE A O 1
ATOM 708 N N . SER A 1 90 ? 8.741 12.980 6.949 1.00 90.44 90 SER A N 1
ATOM 709 C CA . SER A 1 90 ? 9.073 13.848 8.082 1.00 90.44 90 SER A CA 1
ATOM 710 C C . SER A 1 90 ? 7.887 14.731 8.483 1.00 90.44 90 SER A C 1
ATOM 712 O O . SER A 1 90 ? 7.514 14.795 9.655 1.00 90.44 90 SER A O 1
ATOM 714 N N . SER A 1 91 ? 7.233 15.359 7.503 1.00 89.38 91 SER A N 1
ATOM 715 C CA . SER A 1 91 ? 6.085 16.234 7.744 1.00 89.38 91 SER A CA 1
ATOM 716 C C . SER A 1 91 ? 4.866 15.467 8.263 1.00 89.38 91 SER A C 1
ATOM 718 O O . SER A 1 91 ? 4.200 15.934 9.189 1.00 89.38 91 SER A O 1
ATOM 720 N N . SER A 1 92 ? 4.622 14.261 7.741 1.00 90.69 92 SER A N 1
ATOM 721 C CA . SER A 1 92 ? 3.592 13.350 8.245 1.00 90.69 92 SER A CA 1
ATOM 722 C C . SER A 1 92 ? 3.840 12.978 9.708 1.00 90.69 92 SER A C 1
ATOM 724 O O . SER A 1 92 ? 2.946 13.096 10.540 1.00 90.69 92 SER A O 1
ATOM 726 N N . ARG A 1 93 ? 5.079 12.645 10.082 1.00 90.75 93 ARG A N 1
ATOM 727 C CA . ARG A 1 93 ? 5.434 12.321 11.475 1.00 90.75 93 ARG A CA 1
ATOM 728 C C . ARG A 1 93 ? 5.268 13.482 12.433 1.00 90.75 93 ARG A C 1
ATOM 730 O O . ARG A 1 93 ? 4.817 13.282 13.558 1.00 90.75 93 ARG A O 1
ATOM 737 N N . ILE A 1 94 ? 5.630 14.689 12.007 1.00 90.06 94 ILE A N 1
ATOM 738 C CA . ILE A 1 94 ? 5.393 15.902 12.796 1.00 90.06 94 ILE A CA 1
ATOM 739 C C . ILE A 1 94 ? 3.887 16.095 13.008 1.00 90.06 94 ILE A C 1
ATOM 741 O O . ILE A 1 94 ? 3.458 16.401 14.119 1.00 90.06 94 ILE A O 1
ATOM 745 N N . HIS A 1 95 ? 3.079 15.863 11.970 1.00 90.69 95 HIS A N 1
ATOM 746 C CA . HIS A 1 95 ? 1.626 15.941 12.069 1.00 90.69 95 HIS A CA 1
ATOM 747 C C . HIS A 1 95 ? 1.054 14.905 13.046 1.00 90.69 95 HIS A C 1
ATOM 749 O O . HIS A 1 95 ? 0.300 15.285 13.941 1.00 90.69 95 HIS A O 1
ATOM 755 N N . ILE A 1 96 ? 1.480 13.641 12.945 1.00 88.69 96 ILE A N 1
ATOM 756 C CA . ILE A 1 96 ? 1.075 12.561 13.859 1.00 88.69 96 ILE A CA 1
ATOM 757 C C . ILE A 1 96 ? 1.409 12.932 15.304 1.00 88.69 96 ILE A C 1
ATOM 759 O O . ILE A 1 96 ? 0.526 12.920 16.152 1.00 88.69 96 ILE A O 1
ATOM 763 N N . LYS A 1 97 ? 2.648 13.358 15.587 1.00 88.94 97 LYS A N 1
ATOM 764 C CA . LYS A 1 97 ? 3.057 13.770 16.943 1.00 88.94 97 LYS A CA 1
ATOM 765 C C . LYS A 1 97 ? 2.258 14.954 17.487 1.00 88.94 97 LYS A C 1
ATOM 767 O O . LYS A 1 97 ? 2.167 15.114 18.698 1.00 88.94 97 LYS A O 1
ATOM 772 N N . SER A 1 98 ? 1.721 15.804 16.613 1.00 89.50 98 SER A N 1
ATOM 773 C CA . SER A 1 98 ? 0.933 16.966 17.019 1.00 89.50 98 SER A CA 1
ATOM 774 C C . SER A 1 98 ? -0.537 16.630 17.269 1.00 89.50 98 SER A C 1
ATOM 776 O O . SER A 1 98 ? -1.096 17.158 18.227 1.00 89.50 98 SER A O 1
ATOM 778 N N . GLN A 1 99 ? -1.163 15.838 16.394 1.00 88.56 99 GLN A N 1
ATOM 779 C CA . GLN A 1 99 ? -2.607 15.559 16.418 1.00 88.56 99 GLN A CA 1
ATOM 780 C C . GLN A 1 99 ? -2.956 14.283 17.191 1.00 88.56 99 GLN A C 1
ATOM 782 O O . GLN A 1 99 ? -3.969 14.248 17.877 1.00 88.56 99 GLN A O 1
ATOM 787 N N . TYR A 1 100 ? -2.093 13.271 17.126 1.00 87.75 100 TYR A N 1
ATOM 788 C CA . TYR A 1 100 ? -2.271 11.945 17.722 1.00 87.75 100 TYR A CA 1
ATOM 789 C C . TYR A 1 100 ? -1.122 11.662 18.696 1.00 87.75 100 TYR A C 1
ATOM 791 O O . TYR A 1 100 ? -0.269 10.799 18.473 1.00 87.75 100 TYR A O 1
ATOM 799 N N . LYS A 1 101 ? -1.035 12.484 19.751 1.00 87.12 101 LYS A N 1
ATOM 800 C CA . LYS A 1 101 ? 0.059 12.441 20.741 1.00 87.12 101 LYS A CA 1
ATOM 801 C C . LYS A 1 101 ? 0.159 11.084 21.437 1.00 87.12 101 LYS A C 1
ATOM 803 O O . LYS A 1 101 ? 1.257 10.601 21.690 1.00 87.12 101 LYS A O 1
ATOM 808 N N . ASP A 1 102 ? -0.989 10.492 21.716 1.00 88.19 102 ASP A N 1
ATOM 809 C CA . ASP A 1 102 ? -1.177 9.152 22.259 1.00 88.19 102 ASP A CA 1
ATOM 810 C C . ASP A 1 102 ? -0.650 8.055 21.328 1.00 88.19 102 ASP A C 1
ATOM 812 O O . ASP A 1 102 ? -0.091 7.079 21.809 1.00 88.19 102 ASP A O 1
ATOM 816 N N . LEU A 1 103 ? -0.721 8.237 20.007 1.00 88.25 103 LEU A N 1
ATOM 817 C CA . LEU A 1 103 ? -0.212 7.276 19.019 1.00 88.25 103 LEU A CA 1
ATOM 818 C C . LEU A 1 103 ? 1.264 7.506 18.643 1.00 88.25 103 LEU A C 1
ATOM 820 O O . LEU A 1 103 ? 1.832 6.751 17.850 1.00 88.25 103 LEU A O 1
ATOM 824 N N . ALA A 1 104 ? 1.924 8.525 19.204 1.00 85.75 104 ALA A N 1
ATOM 825 C CA . ALA A 1 104 ? 3.285 8.908 18.822 1.00 85.75 104 ALA A CA 1
ATOM 826 C C . ALA A 1 104 ? 4.334 7.809 19.079 1.00 85.75 104 ALA A C 1
ATOM 828 O O . ALA A 1 104 ? 5.355 7.769 18.387 1.00 85.75 104 ALA A O 1
ATOM 829 N N . PHE A 1 105 ? 4.090 6.907 20.037 1.00 87.00 105 PHE A N 1
ATOM 830 C CA . PHE A 1 105 ? 4.982 5.780 20.332 1.00 87.00 105 PHE A CA 1
ATOM 831 C C . PHE A 1 105 ? 4.999 4.715 19.221 1.00 87.00 105 PHE A C 1
ATOM 833 O O . PHE A 1 105 ? 5.955 3.948 19.138 1.00 87.00 105 PHE A O 1
ATOM 840 N N . MET A 1 106 ? 3.979 4.686 18.354 1.00 86.44 106 MET A N 1
ATOM 841 C CA . MET A 1 106 ? 3.877 3.754 17.221 1.00 86.44 106 MET A CA 1
ATOM 842 C C . MET A 1 106 ? 4.612 4.244 15.966 1.00 86.44 106 MET A C 1
ATOM 844 O O . MET A 1 106 ? 4.611 3.571 14.937 1.00 86.44 106 MET A O 1
ATOM 848 N N . ILE A 1 107 ? 5.248 5.419 16.017 1.00 86.44 107 ILE A N 1
ATOM 849 C CA . ILE A 1 107 ? 6.035 5.930 14.891 1.00 86.44 107 ILE A CA 1
ATOM 850 C C . ILE A 1 107 ? 7.276 5.051 14.701 1.00 86.44 107 ILE A C 1
ATOM 852 O O . ILE A 1 107 ? 8.117 4.915 15.593 1.00 86.44 107 ILE A O 1
ATOM 856 N N . GLY A 1 108 ? 7.415 4.483 13.504 1.00 80.56 108 GLY A N 1
ATOM 857 C CA . GLY A 1 108 ? 8.508 3.589 13.163 1.00 80.56 108 GLY A CA 1
ATOM 858 C C . GLY A 1 108 ? 9.861 4.301 13.085 1.00 80.56 108 GLY A C 1
ATOM 859 O O . GLY A 1 108 ? 9.972 5.495 12.802 1.00 80.56 108 GLY A O 1
ATOM 860 N N . LYS A 1 109 ? 10.942 3.535 13.269 1.00 80.56 109 LYS A N 1
ATOM 861 C CA . LYS A 1 109 ? 12.319 4.061 13.206 1.00 80.56 109 LYS A CA 1
ATOM 862 C C . LYS A 1 109 ? 12.788 4.379 11.777 1.00 80.56 109 LYS A C 1
ATOM 864 O O . LYS A 1 109 ? 13.639 5.245 11.588 1.00 80.56 109 LYS A O 1
ATOM 869 N N . SER A 1 110 ? 12.248 3.699 10.760 1.00 81.06 110 SER A N 1
ATOM 870 C CA . SER A 1 110 ? 12.678 3.867 9.360 1.00 81.06 110 SER A CA 1
ATOM 871 C C . SER A 1 110 ? 12.263 5.226 8.803 1.00 81.06 110 SER A C 1
ATOM 873 O O . SER A 1 110 ? 11.102 5.589 8.911 1.00 81.06 110 SER A O 1
ATOM 875 N N . LYS A 1 111 ? 13.168 5.970 8.159 1.00 78.38 111 LYS A N 1
ATOM 876 C CA . LYS A 1 111 ? 12.845 7.254 7.501 1.00 78.38 111 LYS A CA 1
ATOM 877 C C . LYS A 1 111 ? 12.199 7.102 6.118 1.00 78.38 111 LYS A C 1
ATOM 879 O O . LYS A 1 111 ? 11.787 8.100 5.547 1.00 78.38 111 LYS A O 1
ATOM 884 N N . PHE A 1 112 ? 12.099 5.876 5.604 1.00 74.88 112 PHE A N 1
ATOM 885 C CA . PHE A 1 112 ? 11.638 5.581 4.241 1.00 74.88 112 PHE A CA 1
ATOM 886 C C . PHE A 1 112 ? 10.240 4.957 4.184 1.00 74.88 112 PHE A C 1
ATOM 888 O O . PHE A 1 112 ? 9.773 4.578 3.115 1.00 74.88 112 PHE A O 1
ATOM 895 N N . LYS A 1 113 ? 9.565 4.816 5.329 1.00 81.31 113 LYS A N 1
ATOM 896 C CA . LYS A 1 113 ? 8.263 4.155 5.416 1.00 81.31 113 LYS A CA 1
ATOM 897 C C . LYS A 1 113 ? 7.269 5.039 6.158 1.00 81.31 113 LYS A C 1
ATOM 899 O O . LYS A 1 113 ? 7.566 5.502 7.256 1.00 81.31 113 LYS A O 1
ATOM 904 N N . LEU A 1 114 ? 6.093 5.231 5.562 1.00 83.00 114 LEU A N 1
ATOM 905 C CA . LEU A 1 114 ? 4.949 5.850 6.231 1.00 83.00 114 LEU A CA 1
ATOM 906 C C . LEU A 1 114 ? 4.434 4.946 7.356 1.00 83.00 114 LEU A C 1
ATOM 908 O O . LEU A 1 114 ? 4.417 3.716 7.232 1.00 83.00 114 LEU A O 1
ATOM 912 N N . ASP A 1 115 ? 3.987 5.567 8.442 1.00 86.31 115 ASP A N 1
ATOM 913 C CA . ASP A 1 115 ? 3.610 4.889 9.681 1.00 86.31 115 ASP A CA 1
ATOM 914 C C . ASP A 1 115 ? 2.198 4.279 9.578 1.00 86.31 115 ASP A C 1
ATOM 916 O O . ASP A 1 115 ? 1.232 4.746 10.177 1.00 86.31 115 ASP A O 1
ATOM 920 N N . ARG A 1 116 ? 2.071 3.208 8.781 1.00 85.38 116 ARG A N 1
ATOM 921 C CA . ARG A 1 116 ? 0.802 2.489 8.549 1.00 85.38 116 ARG A CA 1
ATOM 922 C C . ARG A 1 116 ? 0.188 1.904 9.826 1.00 85.38 116 ARG A C 1
ATOM 924 O O . ARG A 1 116 ? -1.021 1.725 9.874 1.00 85.38 116 ARG A O 1
ATOM 931 N N . GLU A 1 117 ? 0.995 1.622 10.846 1.00 87.56 117 GLU A N 1
ATOM 932 C CA . GLU A 1 117 ? 0.509 1.146 12.150 1.00 87.56 117 GLU A CA 1
ATOM 933 C C . GLU A 1 117 ? -0.293 2.227 12.883 1.00 87.56 117 GLU A C 1
ATOM 935 O O . GLU A 1 117 ? -1.335 1.926 13.452 1.00 87.56 117 GLU A O 1
ATOM 940 N N . VAL A 1 118 ? 0.111 3.497 12.771 1.00 89.19 118 VAL A N 1
ATOM 941 C CA . VAL A 1 118 ? -0.664 4.627 13.306 1.00 89.19 118 VAL A CA 1
ATOM 942 C C . VAL A 1 118 ? -2.011 4.731 12.590 1.00 89.19 118 VAL A C 1
ATOM 944 O O . VAL A 1 118 ? -3.043 4.875 13.241 1.00 89.19 118 VAL A O 1
ATOM 947 N N . LEU A 1 119 ? -2.024 4.606 11.256 1.00 90.31 119 LEU A N 1
ATOM 948 C CA . LEU A 1 119 ? -3.272 4.606 10.483 1.00 90.31 119 LEU A CA 1
ATOM 949 C C . LEU A 1 119 ? -4.197 3.460 10.904 1.00 90.31 119 LEU A C 1
ATOM 951 O O . LEU A 1 119 ? -5.398 3.666 11.049 1.00 90.31 119 LEU A O 1
ATOM 955 N N . PHE A 1 120 ? -3.636 2.268 11.109 1.00 91.12 120 PHE A N 1
ATOM 956 C CA . PHE A 1 120 ? -4.382 1.105 11.574 1.00 91.12 120 PHE A CA 1
ATOM 957 C C . PHE A 1 120 ? -5.040 1.365 12.935 1.00 91.12 120 PHE A C 1
ATOM 959 O O . PHE A 1 120 ? -6.226 1.083 13.092 1.00 91.12 120 PHE A O 1
ATOM 966 N N . SER A 1 121 ? -4.318 1.960 13.887 1.00 90.56 121 SER A N 1
ATOM 967 C CA . SER A 1 121 ? -4.870 2.306 15.204 1.00 90.56 121 SER A CA 1
ATOM 968 C C . SER A 1 121 ? -5.995 3.340 15.105 1.00 90.56 121 SER A C 1
ATOM 970 O O . SER A 1 121 ? -7.069 3.112 15.650 1.00 90.56 121 SER A O 1
ATOM 972 N N . ILE A 1 122 ? -5.823 4.399 14.300 1.00 90.62 122 ILE A N 1
ATOM 973 C CA . ILE A 1 122 ? -6.886 5.391 14.044 1.00 90.62 122 ILE A CA 1
ATOM 974 C C . ILE A 1 122 ? -8.139 4.719 13.458 1.00 90.62 122 ILE A C 1
ATOM 976 O O . ILE A 1 122 ? -9.263 5.052 13.834 1.00 90.62 122 ILE A O 1
ATOM 980 N N . ARG A 1 123 ? -7.968 3.764 12.534 1.00 92.75 123 ARG A N 1
ATOM 981 C CA . ARG A 1 123 ? -9.089 2.996 11.965 1.00 92.75 123 ARG A CA 1
ATOM 982 C C . ARG A 1 123 ? -9.783 2.137 13.019 1.00 92.75 123 ARG A C 1
ATOM 984 O O . ARG A 1 123 ? -11.009 2.079 13.014 1.00 92.75 123 ARG A O 1
ATOM 991 N N . CYS A 1 124 ? -9.026 1.498 13.911 1.00 92.25 124 CYS A N 1
ATOM 992 C CA . CYS A 1 124 ? -9.586 0.717 15.015 1.00 92.25 124 CYS A CA 1
ATOM 993 C C . CYS A 1 124 ? -10.451 1.581 15.931 1.00 92.25 124 CYS A C 1
ATOM 995 O O . CYS A 1 124 ? -11.582 1.194 16.208 1.00 92.25 124 CYS A O 1
ATOM 997 N N . ASP A 1 125 ? -9.970 2.764 16.320 1.00 90.62 125 ASP A N 1
ATOM 998 C CA . ASP A 1 125 ? -10.732 3.679 17.174 1.00 90.62 125 ASP A CA 1
ATOM 999 C C . ASP A 1 125 ? -12.046 4.098 16.510 1.00 90.62 125 ASP A C 1
ATOM 1001 O O . ASP A 1 125 ? -13.111 4.045 17.123 1.00 90.62 125 ASP A O 1
ATOM 1005 N N . GLN A 1 126 ? -12.013 4.460 15.225 1.00 91.19 126 GLN A N 1
ATOM 1006 C CA . GLN A 1 126 ? -13.231 4.861 14.519 1.00 91.19 126 GLN A CA 1
ATOM 1007 C C . GLN A 1 126 ? -14.241 3.724 14.371 1.00 91.19 126 GLN A C 1
ATOM 1009 O O . GLN A 1 126 ? -15.437 3.946 14.558 1.00 91.19 126 GLN A O 1
ATOM 1014 N N . VAL A 1 127 ? -13.774 2.510 14.070 1.00 92.31 127 VAL A N 1
ATOM 1015 C CA . VAL A 1 127 ? -14.646 1.333 13.992 1.00 92.31 127 VAL A CA 1
ATOM 1016 C C . VAL A 1 127 ? -15.224 0.994 15.365 1.00 92.31 127 VAL A C 1
ATOM 1018 O O . VAL A 1 127 ? -16.416 0.715 15.453 1.00 92.31 127 VAL A O 1
ATOM 1021 N N . TYR A 1 128 ? -14.428 1.077 16.435 1.00 90.75 128 TYR A N 1
ATOM 1022 C CA . TYR A 1 128 ? -14.893 0.900 17.813 1.00 90.75 128 TYR A CA 1
ATOM 1023 C C . TYR A 1 128 ? -16.041 1.863 18.135 1.00 90.75 128 TYR A C 1
ATOM 1025 O O . TYR A 1 128 ? -17.120 1.424 18.531 1.00 90.75 128 TYR A O 1
ATOM 1033 N N . TYR A 1 129 ? -15.848 3.169 17.912 1.00 90.00 129 TYR A N 1
ATOM 1034 C CA . TYR A 1 129 ? -16.876 4.166 18.223 1.00 90.00 129 TYR A CA 1
ATOM 1035 C C . TYR A 1 129 ? -18.121 3.997 17.360 1.00 90.00 129 TYR A C 1
ATOM 1037 O O . TYR A 1 129 ? -19.233 4.147 17.857 1.00 90.00 129 TYR A O 1
ATOM 1045 N N . TYR A 1 130 ? -17.955 3.656 16.083 1.00 90.81 130 TYR A N 1
ATOM 1046 C CA . TYR A 1 130 ? -19.084 3.392 15.203 1.00 90.81 130 TYR A CA 1
ATOM 1047 C C . TYR A 1 130 ? -19.901 2.178 15.669 1.00 90.81 130 TYR A C 1
ATOM 1049 O O . TYR A 1 130 ? -21.123 2.273 15.750 1.00 90.81 130 TYR A O 1
ATOM 1057 N N . LEU A 1 131 ? -19.255 1.062 16.022 1.00 89.62 131 LEU A N 1
ATOM 1058 C CA . LEU A 1 131 ? -19.954 -0.131 16.510 1.00 89.62 131 LEU A CA 1
ATOM 1059 C C . LEU A 1 131 ? -20.639 0.120 17.857 1.00 89.62 131 LEU A C 1
ATOM 1061 O O . LEU A 1 131 ? -21.779 -0.298 18.041 1.00 89.62 131 LEU A O 1
ATOM 1065 N N . LYS A 1 132 ? -19.974 0.851 18.760 1.00 87.44 132 LYS A N 1
ATOM 1066 C CA . LYS A 1 132 ? -20.534 1.260 20.052 1.00 87.44 132 LYS A CA 1
ATOM 1067 C C . LYS A 1 132 ? -21.762 2.156 19.893 1.00 87.44 132 LYS A C 1
ATOM 1069 O O . LYS A 1 132 ? -22.779 1.907 20.518 1.00 87.44 132 LYS A O 1
ATOM 1074 N N . ASN A 1 133 ? -21.690 3.172 19.035 1.00 88.06 133 ASN A N 1
ATOM 1075 C CA . ASN A 1 133 ? -22.789 4.125 18.840 1.00 88.06 133 ASN A CA 1
ATOM 1076 C C . ASN A 1 133 ? -24.017 3.517 18.145 1.00 88.06 133 ASN A C 1
ATOM 1078 O O . ASN A 1 133 ? -25.084 4.122 18.175 1.00 88.06 133 ASN A O 1
ATOM 1082 N N . ASN A 1 134 ? -23.861 2.368 17.485 1.00 85.31 134 ASN A N 1
ATOM 1083 C CA . ASN A 1 134 ? -24.952 1.644 16.834 1.00 85.31 134 ASN A CA 1
ATOM 1084 C C . ASN A 1 134 ? -25.424 0.425 17.650 1.00 85.31 134 ASN A C 1
ATOM 1086 O O . ASN A 1 134 ? -26.134 -0.414 17.097 1.00 85.31 134 ASN A O 1
ATOM 1090 N N . ASP A 1 135 ? -25.006 0.305 18.920 1.00 82.31 135 ASP A N 1
ATOM 1091 C CA . ASP A 1 135 ? -25.341 -0.806 19.825 1.00 82.31 135 ASP A CA 1
ATOM 1092 C C . ASP A 1 135 ? -25.151 -2.189 19.176 1.00 82.31 135 ASP A C 1
ATOM 1094 O O . ASP A 1 135 ? -25.969 -3.103 19.321 1.00 82.31 135 ASP A O 1
ATOM 1098 N N . TYR A 1 136 ? -24.075 -2.344 18.396 1.00 83.56 136 TYR A N 1
ATOM 1099 C CA . TYR A 1 136 ? -23.843 -3.579 17.658 1.00 83.56 136 TYR A CA 1
ATOM 1100 C C . TYR A 1 136 ? -23.500 -4.730 18.610 1.00 83.56 136 TYR A C 1
ATOM 1102 O O . TYR A 1 136 ? -22.642 -4.597 19.485 1.00 83.56 136 TYR A O 1
ATOM 1110 N N . ASP A 1 137 ? -24.123 -5.893 18.402 1.00 83.31 137 ASP A N 1
ATOM 1111 C CA . ASP A 1 137 ? -23.879 -7.066 19.238 1.00 83.31 137 ASP A CA 1
ATOM 1112 C C . ASP A 1 137 ? -22.428 -7.548 19.098 1.00 83.31 137 ASP A C 1
ATOM 1114 O O . ASP A 1 137 ? -21.985 -8.013 18.044 1.00 83.31 137 ASP A O 1
ATOM 1118 N N . TYR A 1 138 ? -21.694 -7.489 20.208 1.00 81.88 138 TYR A N 1
ATOM 1119 C CA . TYR A 1 138 ? -20.328 -7.988 20.322 1.00 81.88 138 TYR A CA 1
ATOM 1120 C C . TYR A 1 138 ? -20.192 -9.455 19.876 1.00 81.88 138 TYR A C 1
ATOM 1122 O O . TYR A 1 138 ? -19.171 -9.831 19.296 1.00 81.88 138 TYR A O 1
ATOM 1130 N N . ASN A 1 139 ? -21.211 -10.291 20.105 1.00 82.69 139 ASN A N 1
ATOM 1131 C CA . ASN A 1 139 ? -21.183 -11.698 19.698 1.00 82.69 139 ASN A CA 1
ATOM 1132 C C . ASN A 1 139 ? -21.335 -11.862 18.177 1.00 82.69 139 ASN A C 1
ATOM 1134 O O . ASN A 1 139 ? -20.779 -12.793 17.598 1.00 82.69 139 ASN A O 1
ATOM 1138 N N . ALA A 1 140 ? -22.019 -10.927 17.512 1.00 84.25 140 ALA A N 1
ATOM 1139 C CA . ALA A 1 140 ? -22.181 -10.907 16.059 1.00 84.25 140 ALA A CA 1
ATOM 1140 C C . ALA A 1 140 ? -20.931 -10.383 15.321 1.00 84.25 140 ALA A C 1
ATOM 1142 O O . ALA A 1 140 ? -20.896 -10.334 14.088 1.00 84.25 140 ALA A O 1
ATOM 1143 N N . LEU A 1 141 ? -19.884 -9.976 16.048 1.00 87.19 141 LEU A N 1
ATOM 1144 C CA . LEU A 1 141 ? -18.633 -9.499 15.461 1.00 87.19 141 LEU A CA 1
ATOM 1145 C C . LEU A 1 141 ? -17.834 -10.635 14.802 1.00 87.19 141 LEU A C 1
ATOM 1147 O O . LEU A 1 141 ? -17.156 -10.408 13.800 1.00 87.19 141 LEU A O 1
ATOM 1151 N N . ASP A 1 142 ? -17.952 -11.863 15.316 1.00 88.12 142 ASP A N 1
ATOM 1152 C CA . ASP A 1 142 ? -17.287 -13.039 14.741 1.00 88.12 142 ASP A CA 1
ATOM 1153 C C . ASP A 1 142 ? -17.784 -13.357 13.331 1.00 88.12 142 ASP A C 1
ATOM 1155 O O . ASP A 1 142 ? -16.985 -13.705 12.459 1.00 88.12 142 ASP A O 1
ATOM 1159 N N . ASP A 1 143 ? -19.077 -13.155 13.075 1.00 88.12 143 ASP A N 1
ATOM 1160 C CA . ASP A 1 143 ? -19.662 -13.340 11.748 1.00 88.12 143 ASP A CA 1
ATOM 1161 C C . ASP A 1 143 ? -19.107 -12.325 10.736 1.00 88.12 143 ASP A C 1
ATOM 1163 O O . ASP A 1 143 ? -18.788 -12.693 9.601 1.00 88.12 143 ASP A O 1
ATOM 1167 N N . LEU A 1 144 ? -18.922 -11.061 11.140 1.00 88.62 144 LEU A N 1
ATOM 1168 C CA . LEU A 1 144 ? -18.295 -10.038 10.294 1.00 88.62 144 LEU A CA 1
ATOM 1169 C C . LEU A 1 144 ? -16.820 -10.352 10.033 1.00 88.62 144 LEU A C 1
ATOM 1171 O O . LEU A 1 144 ? -16.366 -10.276 8.889 1.00 88.62 144 LEU A O 1
ATOM 1175 N N . ILE A 1 145 ? -16.074 -10.740 11.071 1.00 91.44 145 ILE A N 1
ATOM 1176 C CA . ILE A 1 145 ? -14.666 -11.135 10.945 1.00 91.44 145 ILE A CA 1
ATOM 1177 C C . ILE A 1 145 ? -14.532 -12.304 9.966 1.00 91.44 145 ILE A C 1
ATOM 1179 O O . ILE A 1 145 ? -13.679 -12.262 9.075 1.00 91.44 145 ILE A O 1
ATOM 1183 N N . ALA A 1 146 ? -15.371 -13.333 10.108 1.00 91.62 146 ALA A N 1
ATOM 1184 C CA . ALA A 1 146 ? -15.376 -14.488 9.221 1.00 91.62 146 ALA A CA 1
ATOM 1185 C C . ALA A 1 146 ? -15.713 -14.083 7.781 1.00 91.62 146 ALA A C 1
ATOM 1187 O O . ALA A 1 146 ? -14.995 -14.471 6.861 1.00 91.62 146 ALA A O 1
ATOM 1188 N N . TYR A 1 147 ? -16.742 -13.250 7.590 1.00 91.38 147 TYR A N 1
ATOM 1189 C CA . TYR A 1 147 ? -17.134 -12.745 6.275 1.00 91.38 147 TYR A CA 1
ATOM 1190 C C . TYR A 1 147 ? -15.971 -12.047 5.557 1.00 91.38 147 TYR A C 1
ATOM 1192 O O . TYR A 1 147 ? -15.596 -12.456 4.460 1.00 91.38 147 TYR A O 1
ATOM 1200 N N . TYR A 1 148 ? -15.356 -11.036 6.176 1.00 92.00 148 TYR A N 1
ATOM 1201 C CA . TYR A 1 148 ? -14.275 -10.282 5.535 1.00 92.00 148 TYR A CA 1
ATOM 1202 C C . TYR A 1 148 ? -13.000 -11.110 5.339 1.00 92.00 148 TYR A C 1
ATOM 1204 O O . TYR A 1 148 ? -12.292 -10.907 4.352 1.00 92.00 148 TYR A O 1
ATOM 1212 N N . SER A 1 149 ? -12.712 -12.060 6.237 1.00 91.88 149 SER A N 1
ATOM 1213 C CA . SER A 1 149 ? -11.572 -12.973 6.085 1.00 91.88 149 SER A CA 1
ATOM 1214 C C . SER A 1 149 ? -11.764 -13.895 4.879 1.00 91.88 149 SER A C 1
ATOM 1216 O O . SER A 1 149 ? -10.886 -13.965 4.022 1.00 91.88 149 SER A O 1
ATOM 1218 N N . ILE A 1 150 ? -12.926 -14.552 4.778 1.00 92.62 150 ILE A N 1
ATOM 1219 C CA . ILE A 1 150 ? -13.238 -15.490 3.690 1.00 92.62 150 ILE A CA 1
ATOM 1220 C C . ILE A 1 150 ? -13.306 -14.753 2.352 1.00 92.62 150 ILE A C 1
ATOM 1222 O O . ILE A 1 150 ? -12.707 -15.195 1.371 1.00 92.62 150 ILE A O 1
ATOM 1226 N N . GLU A 1 151 ? -13.995 -13.613 2.303 1.00 90.88 151 GLU A N 1
ATOM 1227 C CA . GLU A 1 151 ? -14.132 -12.826 1.076 1.00 90.88 151 GLU A CA 1
ATOM 1228 C C . GLU A 1 151 ? -12.771 -12.277 0.620 1.00 90.88 151 GLU A C 1
ATOM 1230 O O . GLU A 1 151 ? -12.409 -12.369 -0.555 1.00 90.88 151 GLU A O 1
ATOM 1235 N N . GLY A 1 152 ? -11.966 -11.771 1.561 1.00 88.19 152 GLY A N 1
ATOM 1236 C CA . GLY A 1 152 ? -10.610 -11.297 1.298 1.00 88.19 152 GLY A CA 1
ATOM 1237 C C . GLY A 1 152 ? -9.703 -12.389 0.725 1.00 88.19 152 GLY A C 1
ATOM 1238 O O . GLY A 1 152 ? -9.030 -12.155 -0.282 1.00 88.19 152 GLY A O 1
ATOM 1239 N N . GLU A 1 153 ? -9.711 -13.588 1.311 1.00 89.94 153 GLU A N 1
ATOM 1240 C CA . GLU A 1 153 ? -8.940 -14.741 0.824 1.00 89.94 153 GLU A CA 1
ATOM 1241 C C . GLU A 1 153 ? -9.432 -15.248 -0.534 1.00 89.94 153 GLU A C 1
ATOM 1243 O O . GLU A 1 153 ? -8.619 -15.551 -1.410 1.00 89.94 153 GLU A O 1
ATOM 1248 N N . THR A 1 154 ? -10.748 -15.285 -0.743 1.00 90.50 154 THR A N 1
ATOM 1249 C CA . THR A 1 154 ? -11.359 -15.744 -1.998 1.00 90.50 154 THR A CA 1
ATOM 1250 C C . THR A 1 154 ? -10.978 -14.829 -3.157 1.00 90.50 154 THR A C 1
ATOM 1252 O O . THR A 1 154 ? -10.495 -15.305 -4.187 1.00 90.50 154 THR A O 1
ATOM 1255 N N . ILE A 1 155 ? -11.098 -13.508 -2.978 1.00 87.94 155 ILE A N 1
ATOM 1256 C CA . ILE A 1 155 ? -10.672 -12.527 -3.987 1.00 87.94 155 ILE A CA 1
ATOM 1257 C C . ILE A 1 155 ? -9.169 -12.657 -4.254 1.00 87.94 155 ILE A C 1
ATOM 1259 O O . ILE A 1 155 ? -8.753 -12.629 -5.412 1.00 87.94 155 ILE A O 1
ATOM 1263 N N . LYS A 1 156 ? -8.350 -12.851 -3.209 1.00 85.81 156 LYS A N 1
ATOM 1264 C CA . LYS A 1 156 ? -6.901 -13.048 -3.366 1.00 85.81 156 LYS A CA 1
ATOM 1265 C C . LYS A 1 156 ? -6.595 -14.266 -4.224 1.00 85.81 156 LYS A C 1
ATOM 1267 O O . LYS A 1 156 ? -5.823 -14.174 -5.173 1.00 85.81 156 LYS A O 1
ATOM 1272 N N . LYS A 1 157 ? -7.200 -15.406 -3.891 1.00 85.88 157 LYS A N 1
ATOM 1273 C CA . LYS A 1 157 ? -7.003 -16.667 -4.605 1.00 85.88 157 LYS A CA 1
ATOM 1274 C C . LYS A 1 157 ? -7.404 -16.520 -6.069 1.00 85.88 157 LYS A C 1
ATOM 1276 O O . LYS A 1 157 ? -6.610 -16.852 -6.941 1.00 85.88 157 LYS A O 1
ATOM 1281 N N . ASN A 1 158 ? -8.580 -15.952 -6.330 1.00 85.94 158 ASN A N 1
ATOM 1282 C CA . ASN A 1 158 ? -9.079 -15.736 -7.686 1.00 85.94 158 ASN A CA 1
ATOM 1283 C C . ASN A 1 158 ? -8.199 -14.762 -8.481 1.00 85.94 158 ASN A C 1
ATOM 1285 O O . ASN A 1 158 ? -7.961 -14.990 -9.662 1.00 85.94 158 ASN A O 1
ATOM 1289 N N . GLY A 1 159 ? -7.654 -13.723 -7.842 1.00 83.62 159 GLY A N 1
ATOM 1290 C CA . GLY A 1 159 ? -6.748 -12.779 -8.498 1.00 83.62 159 GLY A CA 1
ATOM 1291 C C . GLY A 1 159 ? -5.399 -13.384 -8.906 1.00 83.62 159 GLY A C 1
ATOM 1292 O O . GLY A 1 159 ? -4.783 -12.885 -9.842 1.00 83.62 159 GLY A O 1
ATOM 1293 N N . TRP A 1 160 ? -4.951 -14.477 -8.272 1.00 83.50 160 TRP A N 1
ATOM 1294 C CA . TRP A 1 160 ? -3.742 -15.209 -8.685 1.00 83.50 160 TRP A CA 1
ATOM 1295 C C . TRP A 1 160 ? -3.971 -16.175 -9.851 1.00 83.50 160 TRP A C 1
ATOM 1297 O O . TRP A 1 160 ? -3.009 -16.525 -10.534 1.00 83.50 160 TRP A O 1
ATOM 1307 N N . VAL A 1 161 ? -5.214 -16.593 -10.107 1.00 85.12 161 VAL A N 1
ATOM 1308 C CA . VAL A 1 161 ? -5.531 -17.593 -11.141 1.00 85.12 161 VAL A CA 1
ATOM 1309 C C . VAL A 1 161 ? -5.043 -17.168 -12.534 1.00 85.12 161 VAL A C 1
ATOM 1311 O O . VAL A 1 161 ? -4.352 -17.971 -13.161 1.00 85.12 161 VAL A O 1
ATOM 1314 N N . PRO A 1 162 ? -5.285 -15.932 -13.020 1.00 82.38 162 PRO A N 1
ATOM 1315 C CA . PRO A 1 162 ? -4.784 -15.510 -14.328 1.00 82.38 162 PRO A CA 1
ATOM 1316 C C . PRO A 1 162 ? -3.258 -15.577 -14.432 1.00 82.38 162 PRO A C 1
ATOM 1318 O O . PRO A 1 162 ? -2.730 -15.988 -15.461 1.00 82.38 162 PRO A O 1
ATOM 1321 N N . PHE A 1 163 ? -2.543 -15.233 -13.356 1.00 81.00 163 PHE A N 1
ATOM 1322 C CA . PHE A 1 163 ? -1.083 -15.299 -13.324 1.00 81.00 163 PHE A CA 1
ATOM 1323 C C . PHE A 1 163 ? -0.579 -16.736 -13.339 1.00 81.00 163 PHE A C 1
ATOM 1325 O O . PHE A 1 163 ? 0.350 -17.026 -14.079 1.00 81.00 163 PHE A O 1
ATOM 1332 N N . ALA A 1 164 ? -1.204 -17.631 -12.572 1.00 82.56 164 ALA A N 1
ATOM 1333 C CA . ALA A 1 164 ? -0.854 -19.049 -12.565 1.00 82.56 164 ALA A CA 1
ATOM 1334 C C . ALA A 1 164 ? -1.077 -19.701 -13.940 1.00 82.56 164 ALA A C 1
ATOM 1336 O O . ALA A 1 164 ? -0.252 -20.488 -14.393 1.00 82.56 164 ALA A O 1
ATOM 1337 N N . ILE A 1 165 ? -2.167 -19.339 -14.624 1.00 84.25 165 ILE A N 1
ATOM 1338 C CA . ILE A 1 165 ? -2.437 -19.781 -15.996 1.00 84.25 165 ILE A CA 1
ATOM 1339 C C . ILE A 1 165 ? -1.363 -19.227 -16.941 1.00 84.25 165 ILE A C 1
ATOM 1341 O O . ILE A 1 165 ? -0.752 -19.978 -17.695 1.00 84.25 165 ILE A O 1
ATOM 1345 N N . PHE A 1 166 ? -1.085 -17.923 -16.877 1.00 82.44 166 PHE A N 1
ATOM 1346 C CA . PHE A 1 166 ? -0.099 -17.268 -17.737 1.00 82.44 166 PHE A CA 1
ATOM 1347 C C . PHE A 1 166 ? 1.311 -17.847 -17.571 1.00 82.44 166 PHE A C 1
ATOM 1349 O O . PHE A 1 166 ? 1.975 -18.146 -18.563 1.00 82.44 166 PHE A O 1
ATOM 1356 N N . THR A 1 167 ? 1.765 -18.064 -16.335 1.00 80.06 167 THR A N 1
ATOM 1357 C CA . THR A 1 167 ? 3.078 -18.666 -16.072 1.00 80.06 167 THR A CA 1
ATOM 1358 C C . THR A 1 167 ? 3.145 -20.115 -16.540 1.00 80.06 167 THR A C 1
ATOM 1360 O O . THR A 1 167 ? 4.176 -20.513 -17.081 1.00 80.06 167 THR A O 1
ATOM 1363 N N . ALA A 1 168 ? 2.057 -20.882 -16.411 1.00 83.00 168 ALA A N 1
ATOM 1364 C CA . ALA A 1 168 ? 1.984 -22.256 -16.906 1.00 83.00 168 ALA A CA 1
ATOM 1365 C C . ALA A 1 168 ? 2.152 -22.356 -18.433 1.00 83.00 168 ALA A C 1
ATOM 1367 O O . ALA A 1 168 ? 2.687 -23.353 -18.908 1.00 83.00 168 ALA A O 1
ATOM 1368 N N . PHE A 1 169 ? 1.757 -21.329 -19.196 1.00 80.94 169 PHE A N 1
ATOM 1369 C CA . PHE A 1 169 ? 1.970 -21.271 -20.649 1.00 80.94 169 PHE A CA 1
ATOM 1370 C C . PHE A 1 169 ? 3.312 -20.647 -21.049 1.00 80.94 169 PHE A C 1
ATOM 1372 O O . PHE A 1 169 ? 3.938 -21.097 -22.009 1.00 80.94 169 PHE A O 1
ATOM 1379 N N . ILE A 1 170 ? 3.785 -19.637 -20.315 1.00 79.94 170 ILE A N 1
ATOM 1380 C CA . ILE A 1 170 ? 5.056 -18.971 -20.621 1.00 79.94 170 ILE A CA 1
ATOM 1381 C C . ILE A 1 170 ? 6.255 -19.871 -20.378 1.00 79.94 170 ILE A C 1
ATOM 1383 O O . ILE A 1 170 ? 7.196 -19.825 -21.161 1.00 79.94 170 ILE A O 1
ATOM 1387 N N . PHE A 1 171 ? 6.255 -20.671 -19.312 1.00 75.00 171 PHE A N 1
ATOM 1388 C CA . PHE A 1 171 ? 7.434 -21.466 -18.966 1.00 75.00 171 PHE A CA 1
ATOM 1389 C C . PHE A 1 171 ? 7.780 -22.507 -20.049 1.00 75.00 171 PHE A C 1
ATOM 1391 O O . PHE A 1 171 ? 8.937 -22.553 -20.472 1.00 75.00 171 PHE A O 1
ATOM 1398 N N . PRO A 1 172 ? 6.810 -23.282 -20.579 1.00 78.88 172 PRO A N 1
ATOM 1399 C CA . PRO A 1 172 ? 7.046 -24.170 -21.716 1.00 78.88 172 PRO A CA 1
ATOM 1400 C C . PRO A 1 172 ? 7.443 -23.418 -22.988 1.00 78.88 172 PRO A C 1
ATOM 1402 O O . PRO A 1 172 ? 8.363 -23.845 -23.677 1.00 78.88 172 PRO A O 1
ATOM 1405 N N . PHE A 1 173 ? 6.802 -22.280 -23.281 1.00 71.06 173 PHE A N 1
ATOM 1406 C CA . PHE A 1 173 ? 7.131 -21.472 -24.457 1.00 71.06 173 PHE A CA 1
ATOM 1407 C C . PHE A 1 173 ? 8.557 -20.914 -24.385 1.00 71.06 173 PHE A C 1
ATOM 1409 O O . PHE A 1 173 ? 9.312 -20.994 -25.350 1.00 71.06 173 PHE A O 1
ATOM 1416 N N . TRP A 1 174 ? 8.960 -20.400 -23.224 1.00 71.38 174 TRP A N 1
ATOM 1417 C CA . TRP A 1 174 ? 10.324 -19.952 -22.965 1.00 71.38 174 TRP A CA 1
ATOM 1418 C C . TRP A 1 174 ? 11.321 -21.093 -23.150 1.00 71.38 174 TRP A C 1
ATOM 1420 O O . TRP A 1 174 ? 12.321 -20.929 -23.847 1.00 71.38 17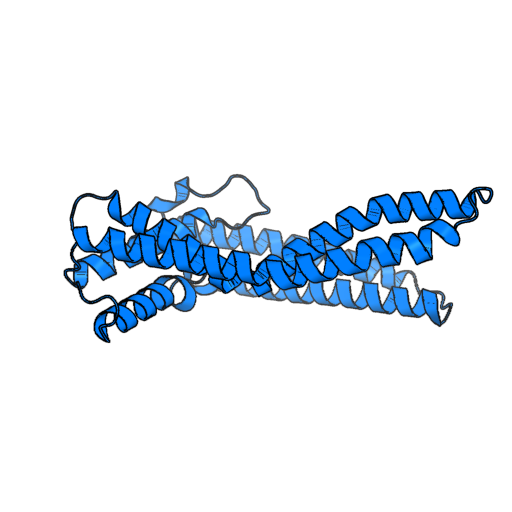4 TRP A O 1
ATOM 1430 N N . ASN A 1 175 ? 11.031 -22.259 -22.567 1.00 72.38 175 ASN A N 1
ATOM 1431 C CA . ASN A 1 175 ? 11.885 -23.428 -22.704 1.00 72.38 175 ASN A CA 1
ATOM 1432 C C . ASN A 1 175 ? 12.043 -23.830 -24.177 1.00 72.38 175 ASN A C 1
ATOM 1434 O O . ASN A 1 175 ? 13.159 -24.035 -24.632 1.00 72.38 175 ASN A O 1
ATOM 1438 N N . GLU A 1 176 ? 10.965 -23.862 -24.953 1.00 72.50 176 GLU A N 1
ATOM 1439 C CA . GLU A 1 176 ? 11.015 -24.258 -26.363 1.00 72.50 176 GLU A CA 1
ATOM 1440 C C . GLU A 1 176 ? 11.738 -23.226 -27.250 1.00 72.50 176 GLU A C 1
ATOM 1442 O O . GLU A 1 176 ? 12.477 -23.598 -28.160 1.00 72.50 176 GLU A O 1
ATOM 1447 N N . THR A 1 177 ? 11.562 -21.931 -26.971 1.00 68.31 177 THR A N 1
ATOM 1448 C CA . THR A 1 177 ? 11.993 -20.845 -27.871 1.00 68.31 177 THR A CA 1
ATOM 1449 C C . THR A 1 177 ? 13.369 -20.281 -27.522 1.00 68.31 177 THR A C 1
ATOM 1451 O O . THR A 1 177 ? 14.119 -19.885 -28.410 1.00 68.31 177 THR A O 1
ATOM 1454 N N . VAL A 1 178 ? 13.720 -20.223 -26.236 1.00 65.38 178 VAL A N 1
ATOM 1455 C CA . VAL A 1 178 ? 14.977 -19.617 -25.775 1.00 65.38 178 VAL A CA 1
ATOM 1456 C C . VAL A 1 178 ? 16.056 -20.675 -25.575 1.00 65.38 178 VAL A C 1
ATOM 1458 O O . VAL A 1 178 ? 17.178 -20.468 -26.022 1.00 65.38 178 VAL A O 1
ATOM 1461 N N . SER A 1 179 ? 15.738 -21.840 -24.992 1.00 63.19 179 SER A N 1
ATOM 1462 C CA . SER A 1 179 ? 16.769 -22.863 -24.729 1.00 63.19 179 SER A CA 1
ATOM 1463 C C . SER A 1 179 ? 17.378 -23.455 -26.008 1.00 63.19 179 SER A C 1
ATOM 1465 O O . SER A 1 179 ? 18.555 -23.805 -26.012 1.00 63.19 179 SER A O 1
ATOM 1467 N N . LYS A 1 180 ? 16.601 -23.518 -27.101 1.00 64.12 180 LYS A N 1
ATOM 1468 C CA . LYS A 1 180 ? 17.030 -24.082 -28.393 1.00 64.12 180 LYS A CA 1
ATOM 1469 C C . LYS A 1 180 ? 17.832 -23.116 -29.266 1.00 64.12 180 LYS A C 1
ATOM 1471 O O . LYS A 1 180 ? 18.573 -23.570 -30.128 1.00 64.12 180 LYS A O 1
ATOM 1476 N N . ASN A 1 181 ? 17.684 -21.809 -29.054 1.00 62.81 181 ASN A N 1
ATOM 1477 C CA . ASN A 1 181 ? 18.304 -20.773 -29.889 1.00 62.81 181 ASN A CA 1
ATOM 1478 C C . ASN A 1 181 ? 19.566 -20.163 -29.264 1.00 62.81 181 ASN A C 1
ATOM 1480 O O . ASN A 1 181 ? 20.175 -19.273 -29.854 1.00 62.81 181 ASN A O 1
ATOM 1484 N N . LEU A 1 182 ? 19.959 -20.622 -28.074 1.00 64.31 182 LEU A N 1
ATOM 1485 C CA . LEU A 1 182 ? 21.159 -20.149 -27.399 1.00 64.31 182 LEU A CA 1
ATOM 1486 C C . LEU A 1 182 ? 22.371 -20.961 -27.832 1.00 64.31 182 LEU A C 1
ATOM 1488 O O . LEU A 1 182 ? 22.460 -22.160 -27.568 1.00 64.31 182 LEU A O 1
ATOM 1492 N N . ASN A 1 183 ? 23.313 -20.285 -28.486 1.00 64.12 183 ASN A N 1
ATOM 1493 C CA . ASN A 1 183 ? 24.583 -20.875 -28.860 1.00 64.12 183 ASN A CA 1
ATOM 1494 C C . ASN A 1 183 ? 25.581 -20.682 -27.707 1.00 64.12 183 ASN A C 1
ATOM 1496 O O . ASN A 1 183 ? 26.148 -19.607 -27.523 1.00 64.12 183 ASN A O 1
ATOM 1500 N N . TRP A 1 184 ? 25.764 -21.727 -26.900 1.00 65.44 184 TRP A N 1
ATOM 1501 C CA . TRP A 1 184 ? 26.537 -21.701 -25.648 1.00 65.44 184 TRP A CA 1
ATOM 1502 C C . TRP A 1 184 ? 28.051 -21.511 -25.828 1.00 65.44 184 TRP A C 1
ATOM 1504 O O . TRP A 1 184 ? 28.782 -21.455 -24.844 1.00 65.44 184 TRP A O 1
ATOM 1514 N N . GLU A 1 185 ? 28.529 -21.412 -27.066 1.00 65.44 185 GLU A N 1
ATOM 1515 C CA . GLU A 1 185 ? 29.945 -21.223 -27.392 1.00 65.44 185 GLU A CA 1
ATOM 1516 C C . GLU A 1 185 ? 30.342 -19.735 -27.483 1.00 65.44 185 GLU A C 1
ATOM 1518 O O . GLU A 1 185 ? 31.525 -19.401 -27.420 1.00 65.44 185 GLU A O 1
ATOM 1523 N N . ALA A 1 186 ? 29.367 -18.822 -27.577 1.00 66.88 186 ALA A N 1
ATOM 1524 C CA . ALA A 1 186 ? 29.594 -17.384 -27.711 1.00 66.88 186 ALA A CA 1
ATOM 1525 C C . ALA A 1 186 ? 29.623 -16.681 -26.334 1.00 66.88 186 ALA A C 1
ATOM 1527 O O . ALA A 1 186 ? 28.597 -16.489 -25.677 1.00 66.88 186 ALA A O 1
ATOM 1528 N N . MET A 1 187 ? 30.821 -16.305 -25.869 1.00 63.09 187 MET A N 1
ATOM 1529 C CA . MET A 1 187 ? 31.056 -15.707 -24.538 1.00 63.09 187 MET A CA 1
ATOM 1530 C C . MET A 1 187 ? 30.303 -14.387 -24.290 1.00 63.09 187 MET A C 1
ATOM 1532 O O . MET A 1 187 ? 29.881 -14.113 -23.167 1.00 63.09 187 MET A O 1
ATOM 1536 N N . ASP A 1 188 ? 30.098 -13.578 -25.325 1.00 62.94 188 ASP A N 1
ATOM 1537 C CA . ASP A 1 188 ? 29.311 -12.341 -25.300 1.00 62.94 188 ASP A CA 1
ATOM 1538 C C . ASP A 1 188 ? 27.819 -12.600 -25.028 1.00 62.94 188 ASP A C 1
ATOM 1540 O O . ASP A 1 188 ? 27.190 -11.890 -24.233 1.00 62.94 188 ASP A O 1
ATOM 1544 N N . GLN A 1 189 ? 27.267 -13.678 -25.591 1.00 64.12 189 GLN A N 1
ATOM 1545 C CA . GLN A 1 189 ? 25.895 -14.107 -25.322 1.00 64.12 189 GLN A CA 1
ATOM 1546 C C . GLN A 1 189 ? 25.734 -14.604 -23.880 1.00 64.12 189 GLN A C 1
ATOM 1548 O O . GLN A 1 189 ? 24.755 -14.245 -23.224 1.00 64.12 189 GLN A O 1
ATOM 1553 N N . ILE A 1 190 ? 26.718 -15.329 -23.336 1.00 69.00 190 ILE A N 1
ATOM 1554 C CA . ILE A 1 190 ? 26.700 -15.821 -21.945 1.00 69.00 190 ILE A CA 1
ATOM 1555 C C . ILE A 1 190 ? 26.646 -14.661 -20.942 1.00 69.00 190 ILE A C 1
ATOM 1557 O O . ILE A 1 190 ? 25.831 -14.680 -20.017 1.00 69.00 190 ILE A O 1
ATOM 1561 N N . VAL A 1 191 ? 27.470 -13.624 -21.130 1.00 67.62 191 VAL A N 1
ATOM 1562 C CA . VAL A 1 191 ? 27.489 -12.448 -20.240 1.00 67.62 191 VAL A CA 1
ATOM 1563 C C . VAL A 1 191 ? 26.149 -11.709 -20.277 1.00 67.62 191 VAL A C 1
ATOM 1565 O O . VAL A 1 191 ? 25.610 -11.357 -19.224 1.00 67.62 191 VAL A O 1
ATOM 1568 N N . SER A 1 192 ? 25.570 -11.526 -21.469 1.00 60.56 192 SER A N 1
ATOM 1569 C CA . SER A 1 192 ? 24.246 -10.909 -21.617 1.00 60.56 192 SER A CA 1
ATOM 1570 C C . SER A 1 192 ? 23.142 -11.725 -20.930 1.00 60.56 192 SER A C 1
ATOM 1572 O O . SER A 1 192 ? 22.253 -11.155 -20.295 1.00 60.56 192 SER A O 1
ATOM 1574 N N . LEU A 1 193 ? 23.245 -13.059 -20.961 1.00 67.25 193 LEU A N 1
ATOM 1575 C CA . LEU A 1 193 ? 22.293 -13.962 -20.322 1.00 67.25 193 LEU A CA 1
ATOM 1576 C C . LEU A 1 193 ? 22.377 -13.916 -18.799 1.00 67.25 193 LEU A C 1
ATOM 1578 O O . LEU A 1 193 ? 21.347 -13.933 -18.131 1.00 67.25 193 LEU A O 1
ATOM 1582 N N . ILE A 1 194 ? 23.591 -13.830 -18.248 1.00 72.25 194 ILE A N 1
ATOM 1583 C CA . ILE A 1 194 ? 23.820 -13.691 -16.804 1.00 72.25 194 ILE A CA 1
ATOM 1584 C C . ILE A 1 194 ? 23.254 -12.356 -16.309 1.00 72.25 194 ILE A C 1
ATOM 1586 O O . ILE A 1 194 ? 22.550 -12.321 -15.299 1.00 72.25 194 ILE A O 1
ATOM 1590 N N . LEU A 1 195 ? 23.503 -11.263 -17.038 1.00 64.12 195 LEU A N 1
ATOM 1591 C CA . LEU A 1 195 ? 22.915 -9.954 -16.738 1.00 64.12 195 LEU A CA 1
ATOM 1592 C C . LEU A 1 195 ? 21.385 -9.997 -16.799 1.00 64.12 195 LEU A C 1
ATOM 1594 O O . LEU A 1 195 ? 20.721 -9.508 -15.885 1.00 64.12 195 LEU A O 1
ATOM 1598 N N . PHE A 1 196 ? 20.816 -10.633 -17.822 1.00 67.19 196 PHE A N 1
ATOM 1599 C CA . PHE A 1 196 ? 19.372 -10.815 -17.936 1.00 67.19 196 PHE A CA 1
ATOM 1600 C C . PHE A 1 196 ? 18.805 -11.661 -16.784 1.00 67.19 196 PHE A C 1
ATOM 1602 O O . PHE A 1 196 ? 17.802 -11.284 -16.181 1.00 67.19 196 PHE A O 1
ATOM 1609 N N . ALA A 1 197 ? 19.478 -12.751 -16.407 1.00 70.81 197 ALA A N 1
ATOM 1610 C CA . ALA A 1 197 ? 19.092 -13.615 -15.292 1.00 70.81 197 ALA A CA 1
ATOM 1611 C C . ALA A 1 197 ? 19.167 -12.911 -13.926 1.00 70.81 197 ALA A C 1
ATOM 1613 O O . ALA A 1 197 ? 18.397 -13.251 -13.030 1.00 70.81 197 ALA A O 1
ATOM 1614 N N . LEU A 1 198 ? 20.047 -11.919 -13.761 1.00 68.19 198 LEU A N 1
ATOM 1615 C CA . LEU A 1 198 ? 20.120 -11.077 -12.560 1.00 68.19 198 LEU A CA 1
ATOM 1616 C C . LEU A 1 198 ? 19.056 -9.969 -12.548 1.00 68.19 198 LEU A C 1
ATOM 1618 O O . LEU A 1 198 ? 18.489 -9.663 -11.498 1.00 68.19 198 LEU A O 1
ATOM 1622 N N . LEU A 1 199 ? 18.763 -9.373 -13.706 1.00 62.53 199 LEU A N 1
ATOM 1623 C CA . LEU A 1 199 ? 17.787 -8.287 -13.836 1.00 62.53 199 LEU A CA 1
ATOM 1624 C C . LEU A 1 199 ? 16.336 -8.784 -13.816 1.00 62.53 199 LEU A C 1
ATOM 1626 O O . LEU A 1 199 ? 15.453 -8.081 -13.325 1.00 62.53 199 LEU A O 1
ATOM 1630 N N . LEU A 1 200 ? 16.071 -9.998 -14.301 1.00 72.50 200 LEU A N 1
ATOM 1631 C CA . LEU A 1 200 ? 14.722 -10.554 -14.386 1.00 72.50 200 LEU A CA 1
ATOM 1632 C C . LEU A 1 200 ? 14.055 -10.733 -13.007 1.00 72.50 200 LEU A C 1
ATOM 1634 O O . LEU A 1 200 ? 12.917 -10.289 -12.861 1.00 72.50 200 LEU A O 1
ATOM 1638 N N . PRO A 1 201 ? 14.717 -11.265 -11.959 1.00 73.75 201 PRO A N 1
ATOM 1639 C CA . PRO A 1 201 ? 14.166 -11.297 -10.604 1.00 73.75 201 PRO A CA 1
ATOM 1640 C C . PRO A 1 201 ? 13.817 -9.909 -10.059 1.00 73.75 201 PRO A C 1
ATOM 1642 O O . PRO A 1 201 ? 12.781 -9.753 -9.414 1.00 73.75 201 PRO A O 1
ATOM 1645 N N . LEU A 1 202 ? 14.640 -8.893 -10.343 1.00 64.38 202 LEU A N 1
ATOM 1646 C CA . LEU A 1 202 ? 14.365 -7.507 -9.950 1.00 64.38 202 LEU A CA 1
ATOM 1647 C C . LEU A 1 202 ? 13.140 -6.957 -10.688 1.00 64.38 202 LEU A C 1
ATOM 1649 O O . LEU A 1 202 ? 12.258 -6.374 -10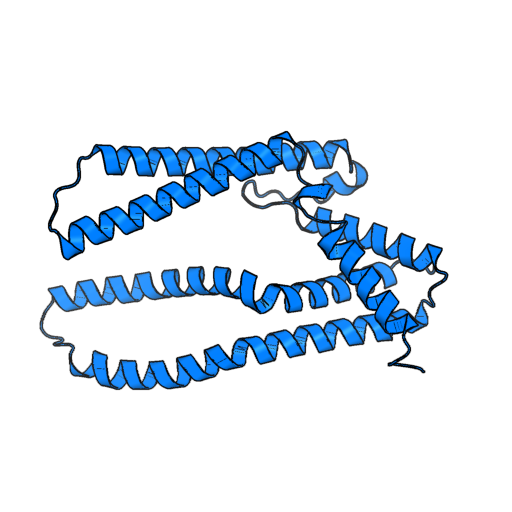.058 1.00 64.38 202 LEU A O 1
ATOM 1653 N N . GLY A 1 203 ? 13.041 -7.203 -11.996 1.00 65.62 203 GLY A N 1
ATOM 1654 C CA . GLY A 1 203 ? 11.880 -6.835 -12.804 1.00 65.62 203 GLY A CA 1
ATOM 1655 C C . GLY A 1 203 ? 10.597 -7.512 -12.320 1.00 65.62 203 GLY A C 1
ATOM 1656 O O . GLY A 1 203 ? 9.591 -6.841 -12.100 1.00 65.62 203 GLY A O 1
ATOM 1657 N N . VAL A 1 204 ? 10.642 -8.822 -12.062 1.00 74.69 204 VAL A N 1
ATOM 1658 C CA . VAL A 1 204 ? 9.520 -9.596 -11.506 1.00 74.69 204 VAL A CA 1
ATOM 1659 C C . VAL A 1 204 ? 9.134 -9.084 -10.121 1.00 74.69 204 VAL A C 1
ATOM 1661 O O . VAL A 1 204 ? 7.947 -8.978 -9.820 1.00 74.69 204 VAL A O 1
ATOM 1664 N N . TRP A 1 205 ? 10.105 -8.731 -9.279 1.00 72.81 205 TRP A N 1
ATOM 1665 C CA . TRP A 1 205 ? 9.834 -8.176 -7.957 1.00 72.81 205 TRP A CA 1
ATOM 1666 C C . TRP A 1 205 ? 9.114 -6.824 -8.042 1.00 72.81 205 TRP A C 1
ATOM 1668 O O . TRP A 1 205 ? 8.082 -6.648 -7.393 1.00 72.81 205 TRP A O 1
ATOM 1678 N N . VAL A 1 206 ? 9.589 -5.902 -8.886 1.00 69.25 206 VAL A N 1
ATOM 1679 C CA . VAL A 1 206 ? 8.927 -4.606 -9.120 1.00 69.25 206 VAL A CA 1
ATOM 1680 C C . VAL A 1 206 ? 7.531 -4.806 -9.713 1.00 69.25 206 VAL A C 1
ATOM 1682 O O . VAL A 1 206 ? 6.562 -4.216 -9.235 1.00 69.25 206 VAL A O 1
ATOM 1685 N N . TRP A 1 207 ? 7.399 -5.671 -10.717 1.00 72.19 207 TRP A N 1
ATOM 1686 C CA . TRP A 1 207 ? 6.123 -6.006 -11.349 1.00 72.19 207 TRP A CA 1
ATOM 1687 C C . TRP A 1 207 ? 5.118 -6.563 -10.338 1.00 72.19 207 TRP A C 1
ATOM 1689 O O . TRP A 1 207 ? 3.981 -6.096 -10.266 1.00 72.19 207 TRP A O 1
ATOM 1699 N N . ARG A 1 208 ? 5.564 -7.487 -9.478 1.00 76.69 208 ARG A N 1
ATOM 1700 C CA . ARG A 1 208 ? 4.765 -8.061 -8.394 1.00 76.69 208 ARG A CA 1
ATOM 1701 C C . ARG A 1 208 ? 4.266 -6.990 -7.430 1.00 76.69 208 ARG A C 1
ATOM 1703 O O . ARG A 1 208 ? 3.078 -6.972 -7.143 1.00 76.69 208 ARG A O 1
ATOM 1710 N N . GLN A 1 209 ? 5.130 -6.090 -6.960 1.00 73.00 209 GLN A N 1
ATOM 1711 C CA . GLN A 1 209 ? 4.721 -5.018 -6.039 1.00 73.00 209 GLN A CA 1
ATOM 1712 C C . GLN A 1 209 ? 3.623 -4.126 -6.641 1.00 73.00 209 GLN A C 1
ATOM 1714 O O . GLN A 1 209 ? 2.672 -3.755 -5.954 1.00 73.00 209 GLN A O 1
ATOM 1719 N N . ASN A 1 210 ? 3.730 -3.813 -7.934 1.00 72.31 210 ASN A N 1
ATOM 1720 C CA . ASN A 1 210 ? 2.751 -2.979 -8.628 1.00 72.31 210 ASN A CA 1
ATOM 1721 C C . ASN A 1 210 ? 1.428 -3.716 -8.862 1.00 72.31 210 ASN A C 1
ATOM 1723 O O . ASN A 1 210 ? 0.369 -3.200 -8.509 1.00 72.31 210 ASN A O 1
ATOM 1727 N N . ILE A 1 211 ? 1.468 -4.944 -9.385 1.00 72.56 211 ILE A N 1
ATOM 1728 C CA . ILE A 1 211 ? 0.262 -5.765 -9.558 1.00 72.56 211 ILE A CA 1
ATOM 1729 C C . ILE A 1 211 ? -0.435 -5.998 -8.233 1.00 72.56 211 ILE A C 1
ATOM 1731 O O . ILE A 1 211 ? -1.660 -5.900 -8.174 1.00 72.56 211 ILE A O 1
ATOM 1735 N N . GLU A 1 212 ? 0.318 -6.302 -7.174 1.00 73.81 212 GLU A N 1
ATOM 1736 C CA . GLU A 1 212 ? -0.288 -6.592 -5.885 1.00 73.81 212 GLU A CA 1
ATOM 1737 C C . GLU A 1 212 ? -1.057 -5.382 -5.340 1.00 73.81 212 GLU A C 1
ATOM 1739 O O . GLU A 1 212 ? -2.114 -5.555 -4.731 1.00 73.81 212 GLU A O 1
ATOM 1744 N N . MET A 1 213 ? -0.590 -4.163 -5.625 1.00 72.81 213 MET A N 1
ATOM 1745 C CA . MET A 1 213 ? -1.321 -2.942 -5.294 1.00 72.81 213 MET A CA 1
ATOM 1746 C C . MET A 1 213 ? -2.634 -2.808 -6.066 1.00 72.81 213 MET A C 1
ATOM 1748 O O . MET A 1 213 ? -3.644 -2.477 -5.451 1.00 72.81 213 MET A O 1
ATOM 1752 N N . PHE A 1 214 ? -2.663 -3.080 -7.372 1.00 74.75 214 PHE A N 1
ATOM 1753 C CA . PHE A 1 214 ? -3.881 -2.896 -8.171 1.00 74.75 214 PHE A CA 1
ATOM 1754 C C . PHE A 1 214 ? -4.858 -4.067 -8.038 1.00 74.75 214 PHE A C 1
ATOM 1756 O O . PHE A 1 214 ? -6.012 -3.873 -7.650 1.00 74.75 214 PHE A O 1
ATOM 1763 N N . VAL A 1 215 ? -4.389 -5.286 -8.308 1.00 76.06 215 VAL A N 1
ATOM 1764 C CA . VAL A 1 215 ? -5.214 -6.501 -8.375 1.00 76.06 215 VAL A CA 1
ATOM 1765 C C . VAL A 1 215 ? -5.709 -6.925 -6.996 1.00 76.06 215 VAL A C 1
ATOM 1767 O O . VAL A 1 215 ? -6.852 -7.361 -6.861 1.00 76.06 215 VAL A O 1
ATOM 1770 N N . PHE A 1 216 ? -4.889 -6.768 -5.952 1.00 83.38 216 PHE A N 1
ATOM 1771 C CA . PHE A 1 216 ? -5.252 -7.203 -4.600 1.00 83.38 216 PHE A CA 1
ATOM 1772 C C . PHE A 1 216 ? -5.663 -6.063 -3.667 1.00 83.38 216 PHE A C 1
ATOM 1774 O O . PHE A 1 216 ? -5.876 -6.332 -2.489 1.00 83.38 216 PHE A O 1
ATOM 1781 N N . SER A 1 217 ? -5.848 -4.827 -4.150 1.00 84.06 217 SER A N 1
ATOM 1782 C CA . SER A 1 217 ? -6.314 -3.699 -3.316 1.00 84.06 217 SER A CA 1
ATOM 1783 C C . SER A 1 217 ? -7.557 -4.058 -2.494 1.00 84.06 217 SER A C 1
ATOM 1785 O O . SER A 1 217 ? -7.551 -3.963 -1.270 1.00 84.06 217 SER A O 1
ATOM 1787 N N . LYS A 1 218 ? -8.605 -4.559 -3.157 1.00 86.56 218 LYS A N 1
ATOM 1788 C CA . LYS A 1 218 ? -9.873 -4.932 -2.517 1.00 86.56 218 LYS A CA 1
ATOM 1789 C C . LYS A 1 218 ? -9.714 -6.087 -1.526 1.00 86.56 218 LYS A C 1
ATOM 1791 O O . LYS A 1 218 ? -10.263 -6.033 -0.429 1.00 86.56 218 LYS A O 1
ATOM 1796 N N . SER A 1 219 ? -8.942 -7.109 -1.897 1.00 88.25 219 SER A N 1
ATOM 1797 C CA . SER A 1 219 ? -8.639 -8.246 -1.020 1.00 88.25 219 SER A CA 1
ATOM 1798 C C . SER A 1 219 ? -7.890 -7.793 0.236 1.00 88.25 219 SER A C 1
ATOM 1800 O O . SER A 1 219 ? -8.299 -8.118 1.349 1.00 88.25 219 SER A O 1
ATOM 1802 N N . ASN A 1 220 ? -6.844 -6.983 0.065 1.00 88.56 220 ASN A N 1
ATOM 1803 C CA . ASN A 1 220 ? -6.055 -6.432 1.160 1.00 88.56 220 ASN A CA 1
ATOM 1804 C C . ASN A 1 220 ? -6.916 -5.560 2.079 1.00 88.56 220 ASN A C 1
ATOM 1806 O O . ASN A 1 220 ? -6.804 -5.694 3.294 1.00 88.56 220 ASN A O 1
ATOM 1810 N N . ASN A 1 221 ? -7.819 -4.746 1.524 1.00 90.75 221 ASN A N 1
ATOM 1811 C CA . ASN A 1 221 ? -8.754 -3.942 2.309 1.00 90.75 221 ASN A CA 1
ATOM 1812 C C . ASN A 1 221 ? -9.689 -4.821 3.155 1.00 90.75 221 ASN A C 1
ATOM 1814 O O . ASN A 1 221 ? -9.865 -4.558 4.340 1.00 90.75 221 ASN A O 1
ATOM 1818 N N . TYR A 1 222 ? -10.262 -5.894 2.600 1.00 90.25 222 TYR A N 1
ATOM 1819 C CA . TYR A 1 222 ? -11.105 -6.811 3.380 1.00 90.25 222 TYR A CA 1
ATOM 1820 C C . TYR A 1 222 ? -10.327 -7.551 4.469 1.00 90.25 222 TYR A C 1
ATOM 1822 O O . TYR A 1 222 ? -10.796 -7.631 5.603 1.00 90.25 222 TYR A O 1
ATOM 1830 N N . LEU A 1 223 ? -9.114 -8.022 4.177 1.00 91.44 223 LEU A N 1
ATOM 1831 C CA . LEU A 1 223 ? -8.257 -8.651 5.185 1.00 91.44 223 LEU A CA 1
ATOM 1832 C C . LEU A 1 223 ? -7.836 -7.665 6.285 1.00 91.44 223 LEU A C 1
ATOM 1834 O O . LEU A 1 223 ? -7.782 -8.033 7.459 1.00 91.44 223 LEU A O 1
ATOM 1838 N N . GLU A 1 224 ? -7.562 -6.409 5.930 1.00 91.12 224 GLU A N 1
ATOM 1839 C CA . GLU A 1 224 ? -7.265 -5.353 6.897 1.00 91.12 224 GLU A CA 1
ATOM 1840 C C . GLU A 1 224 ? -8.491 -5.031 7.761 1.00 91.12 224 GLU A C 1
ATOM 1842 O O . GLU A 1 224 ? -8.356 -4.923 8.976 1.00 91.12 224 GLU A O 1
ATOM 1847 N N . LEU A 1 225 ? -9.691 -4.978 7.182 1.00 93.00 225 LEU A N 1
ATOM 1848 C CA . LEU A 1 225 ? -10.941 -4.758 7.914 1.00 93.00 225 LEU A CA 1
ATOM 1849 C C . LEU A 1 225 ? -11.230 -5.921 8.881 1.00 93.00 225 LEU A C 1
ATOM 1851 O O . LEU A 1 225 ? -11.538 -5.691 10.048 1.00 93.00 225 LEU A O 1
ATOM 1855 N N . ALA A 1 226 ? -11.009 -7.170 8.456 1.00 92.88 226 ALA A N 1
ATOM 1856 C CA . ALA A 1 226 ? -11.075 -8.334 9.343 1.00 92.88 226 ALA A CA 1
ATOM 1857 C C . ALA A 1 226 ? -10.073 -8.227 10.506 1.00 92.88 226 ALA A C 1
ATOM 1859 O O . ALA A 1 226 ? -10.401 -8.553 11.648 1.00 92.88 226 ALA A O 1
ATOM 1860 N N . ARG A 1 227 ? -8.853 -7.743 10.239 1.00 93.50 227 ARG A N 1
ATOM 1861 C CA . ARG A 1 227 ? -7.838 -7.500 11.272 1.00 93.50 227 ARG A CA 1
ATOM 1862 C C . ARG A 1 227 ? -8.266 -6.392 12.239 1.00 93.50 227 ARG A C 1
ATOM 1864 O O . ARG A 1 227 ? -8.121 -6.585 13.441 1.00 93.50 227 ARG A O 1
ATOM 1871 N N . ILE A 1 228 ? -8.819 -5.288 11.736 1.00 93.25 228 ILE A N 1
ATOM 1872 C CA . ILE A 1 228 ? -9.355 -4.187 12.549 1.00 93.25 228 ILE A CA 1
ATOM 1873 C C . ILE A 1 228 ? -10.454 -4.710 13.476 1.00 93.25 228 ILE A C 1
ATOM 1875 O O . ILE A 1 228 ? -10.372 -4.511 14.681 1.00 93.25 228 ILE A O 1
ATOM 1879 N N . LEU A 1 229 ? -11.437 -5.443 12.947 1.00 91.56 229 LEU A N 1
ATOM 1880 C CA . LEU A 1 229 ? -12.538 -5.991 13.747 1.00 91.56 229 LEU A CA 1
ATOM 1881 C C . LEU A 1 229 ? -12.043 -6.974 14.817 1.00 91.56 229 LEU A C 1
ATOM 1883 O O . LEU A 1 229 ? -12.513 -6.923 15.951 1.00 91.56 229 LEU A O 1
ATOM 1887 N N . ARG A 1 230 ? -11.052 -7.822 14.499 1.00 92.00 230 ARG A N 1
ATOM 1888 C CA . ARG A 1 230 ? -10.394 -8.688 15.496 1.00 92.00 230 ARG A CA 1
ATOM 1889 C C . ARG A 1 230 ? -9.753 -7.870 16.613 1.00 92.00 230 ARG A C 1
ATOM 1891 O O . ARG A 1 230 ? -9.915 -8.219 17.774 1.00 92.00 230 ARG A O 1
ATOM 1898 N N . THR A 1 231 ? -9.049 -6.792 16.276 1.00 91.25 231 THR A N 1
ATOM 1899 C CA . THR A 1 231 ? -8.434 -5.899 17.266 1.00 91.25 231 THR A CA 1
ATOM 1900 C C . THR A 1 231 ? -9.494 -5.186 18.104 1.00 91.25 231 THR A C 1
ATOM 1902 O O . THR A 1 231 ? -9.407 -5.207 19.327 1.00 91.25 231 THR A O 1
ATOM 1905 N N . VAL A 1 232 ? -10.546 -4.653 17.484 1.00 89.50 232 VAL A N 1
ATOM 1906 C CA . VAL A 1 232 ? -11.671 -4.005 18.177 1.00 89.50 232 VAL A CA 1
ATOM 1907 C C . VAL A 1 232 ? -12.354 -4.968 19.159 1.00 89.50 232 VAL A C 1
ATOM 1909 O O . VAL A 1 232 ? -12.671 -4.577 20.278 1.00 89.50 232 VAL A O 1
ATOM 1912 N N . LYS A 1 233 ? -12.479 -6.254 18.805 1.00 87.75 233 LYS A N 1
ATOM 1913 C CA . LYS A 1 233 ? -13.017 -7.295 19.693 1.00 87.75 233 LYS A CA 1
ATOM 1914 C C . LYS A 1 233 ? -12.199 -7.493 20.974 1.00 87.75 233 LYS A C 1
ATOM 1916 O O . LYS A 1 233 ? -12.759 -7.880 21.995 1.00 87.75 233 LYS A O 1
ATOM 1921 N N . THR A 1 234 ? -10.882 -7.278 20.936 1.00 87.19 234 THR A N 1
ATOM 1922 C CA . THR A 1 234 ? -10.022 -7.489 22.117 1.00 87.19 234 THR A CA 1
ATOM 1923 C C . THR A 1 234 ? -10.212 -6.437 23.209 1.00 87.19 234 THR A C 1
ATOM 1925 O O . THR A 1 234 ? -9.806 -6.670 24.345 1.00 87.19 234 THR A O 1
ATOM 1928 N N . PHE A 1 235 ? -10.855 -5.308 22.897 1.00 80.12 235 PHE A N 1
ATOM 1929 C CA . PHE A 1 235 ? -11.221 -4.310 23.896 1.00 80.12 235 PHE A CA 1
ATOM 1930 C C . PHE A 1 235 ? -12.448 -4.776 24.699 1.00 80.12 235 PHE A C 1
ATOM 1932 O O . PHE A 1 235 ? -13.311 -5.467 24.150 1.00 80.12 235 PHE A O 1
ATOM 1939 N N . PRO A 1 236 ? -12.541 -4.433 26.000 1.00 67.00 236 PRO A N 1
ATOM 1940 C CA . PRO A 1 236 ? -13.682 -4.810 26.831 1.00 67.00 236 PRO A CA 1
ATOM 1941 C C . PRO A 1 236 ? -15.000 -4.339 26.201 1.00 67.00 236 PRO A C 1
ATOM 1943 O O . PRO A 1 236 ? -15.033 -3.285 25.561 1.00 67.00 236 PRO A O 1
ATOM 1946 N N . LYS A 1 237 ? -16.055 -5.155 26.375 1.00 62.91 237 LYS A N 1
ATOM 1947 C CA . LYS A 1 237 ? -17.392 -4.954 25.788 1.00 62.91 237 LYS A CA 1
ATOM 1948 C C . LYS A 1 237 ? -17.835 -3.493 25.911 1.00 62.91 237 LYS A C 1
ATOM 1950 O O . LYS A 1 237 ? -17.688 -2.896 26.979 1.00 62.91 237 LYS A O 1
ATOM 1955 N N . PHE A 1 238 ? -18.318 -2.955 24.794 1.00 60.84 238 PHE A N 1
ATOM 1956 C CA . PHE A 1 238 ? -18.810 -1.584 24.683 1.00 60.84 238 PHE A CA 1
ATOM 1957 C C . PHE A 1 238 ? -20.142 -1.424 25.398 1.00 60.84 238 PHE A C 1
ATOM 1959 O O . PHE A 1 238 ? -20.893 -2.427 25.446 1.00 60.84 238 PHE A O 1
#

Foldseek 3Di:
DDPPDPVNVVVLVVLLCLLDVVLDCCNQQFDPLLVVLVVLLVVLVVVLVVLVVVVVCCCPPVVDDDDCVSVVSSVVSVVSNVVSQLVSQVRSLVRCCVPVVVCNVQDDPDSNDHSVVSSLVVSLVRVLVVCVVVVHDLVCLVVLLVVLLVVLVVLVVVLCVVVVVVCVVVVVVCCVPVVVPDDPVDPVSVVVVVVCVVVVVVVVVVVCVVCCCPSNVSSVSSNSSSVSSVVNSVDPDD

Sequence (238 aa):
MYRHSVQDQKLKKELYKICFEDVTLQNKLLNKRATWFEGIFLLSLAASIILLVVSGVLIAFWNTDLSPMYGITMVALLVISLCCMLATISSSRIHIKSQYKDLAFMIGKSKFKLDREVLFSIRCDQVYYYLKNNDYDYNALDDLIAYYSIEGETIKKNGWVPFAIFTAFIFPFWNETVSKNLNWEAMDQIVSLILFALLLPLGVWVWRQNIEMFVFSKSNNYLELARILRTVKTFPKF

Radius of gyration: 24.28 Å; chains: 1; bounding box: 62×45×60 Å